Protein AF-A0A7Y1VWK6-F1 (afdb_monomer)

Mean predicted aligned error: 6.08 Å

Nearest PDB structures (foldseek):
  8p6a-assembly1_A  TM=1.803E-01  e=2.849E-01  Homo sapiens
  4oaa-assembly1_B  TM=1.886E-01  e=9.460E-01  Escherichia coli str. K-12 substr. DH10B
  7lo8-assembly1_Z  TM=1.414E-01  e=9.077E-01  Staphylococcus aureus
  7s1m-assembly1_R  TM=1.547E-01  e=6.617E+00  Homo sapiens

Sequence (352 aa):
SYGMVIGYCRGDHFPNVLYGYVMLAVIGGLYGCIGGGFLGLGLETTESKQPKWAQLLTEMVAGGMLAWGLLIYQLEWFMTPPRSELWAACLGAAIAMIWYMVRNKFDRALRVAIYSMLGAGFGFSFGNFIQGLGQASGLSYNWWNVMEFILGLSGGIAMAYAVATTKWEKTMQPSRTVQNLSIIFIFLILPLVNYFSGFTEEKIRDLAENLSVSDIDSFVLFQHIEAWLSITLFAAIGIAAWWQRASDRLQKWFSFVMLSSLSLCYTLLALIHKGFFHIELSIKNSITLYLPILFLAVWLGTSITQPWLNSSNSAGNKKIWQLVAGMTICIILIALISIYINNPTDRTPQRF

Foldseek 3Di:
DLVLLLLQCQALDLVSNLSSLQVLLLLQLLVLLVVLLVVLQQQQAAPVAHDPVVVLVVQLQVQLCVQCCCCCVPVVPDDDPPDDPSSSSSVRSSVSSLVSCVVSVSVLSNQLSLLLSLQLSLLLSVLSLQLLLCVLVVDLAPSVVSSVVSSVVSSVVSNCVSVLLDDTDDHDDDDPVVVVVVLCCLLPVVLVVCCVVQLDLVLQLVLCVVLVPPDSPVSSVVLNVQLVVLSVVLSVVSVVLVVPDDDPVVVLVSVLCNVLSSLVSVLSNVCSSNVVVSDPDDPRYPSNCSVVVSVVVSCCSVVCPDDPPPDNPPPPPVVSVVSVVVSSVVSSVSSVVSSVRRDNDPPRDDDD

pLDDT: mean 89.36, std 10.51, range [47.19, 98.75]

Solvent-accessible surface area (backbone atoms only — not comparable to full-atom values): 18313 Å² total; per-residue (Å²): 95,62,64,48,31,57,31,15,38,30,23,70,50,62,74,36,12,38,48,15,38,53,49,34,21,50,54,26,16,42,54,17,24,47,56,22,29,56,52,21,45,63,57,62,22,30,88,92,42,66,80,59,58,70,61,52,53,52,40,19,50,51,28,10,52,51,34,28,47,45,40,46,74,70,63,61,61,77,77,25,70,97,40,76,62,54,64,37,24,43,46,19,19,40,51,34,47,51,52,49,26,62,78,71,63,35,60,69,12,47,47,15,9,52,36,3,13,53,22,7,7,48,14,30,29,52,14,48,50,52,26,50,53,40,56,63,68,67,56,78,51,55,33,66,59,52,17,54,50,35,16,52,50,32,16,48,51,29,28,50,49,37,54,63,48,46,90,71,70,82,54,54,78,73,54,71,65,58,52,53,51,50,48,48,40,63,40,43,50,49,52,48,54,49,41,68,72,62,67,38,68,67,59,45,46,55,47,29,58,77,67,67,49,90,56,48,69,62,50,43,51,49,52,52,49,55,45,51,50,44,48,51,52,44,29,48,49,50,51,51,55,59,73,64,72,61,66,78,76,47,48,60,56,46,54,51,48,51,52,50,48,51,52,47,44,54,50,48,47,51,37,54,77,66,44,51,94,80,50,82,94,43,91,50,44,58,70,72,49,53,60,57,52,49,50,50,52,53,49,51,64,71,67,59,85,65,79,92,59,80,61,81,62,73,79,52,74,70,54,56,56,52,49,51,52,51,49,51,52,50,48,52,51,50,28,61,52,31,36,79,56,36,78,59,53,100,82,44,54,77,87,118

Secondary structure (DSSP, 8-state):
-THHHHHHTT-SSHHHHHHHHHHHHHHHHHHHHHHHHHHHHHHT--SS----HHHHHHHHHHHHHHHHIIIIIIS---SSTTS--HHHHHHHHHHHHHHHHHHTT-HHHHHHHHHHHHHHHHHHHHHHHHHHHHHHTT--S-HHHHHHHHHHHHHHHHHHHHHHTS----PPPPPHHHHHHHHHIIIIIHHHHHHHHH--HHHHHHHHHHTT-S-HHHHHHHHHHHHHHHHHHHHHHHHHHHHT--SHHHHHHHHHHHHHHHHHHHHHHHHHHTTGGGS---TTSGGGGHHHHHHHHHHHHHH--S-S--------HHHHHHHHHHHHHHHHHHHHHHHHH----TT-----

Radius of gyration: 22.17 Å; Cα contacts (8 Å, |Δi|>4): 436; chains: 1; bounding box: 62×53×57 Å

Structure (mmCIF, N/CA/C/O backbone):
data_AF-A0A7Y1VWK6-F1
#
_entry.id   AF-A0A7Y1VWK6-F1
#
loop_
_atom_site.group_PDB
_atom_site.id
_atom_site.type_symbol
_atom_site.label_atom_id
_atom_site.label_alt_id
_atom_site.label_comp_id
_atom_site.label_asym_id
_atom_site.label_entity_id
_atom_site.label_seq_id
_atom_site.pdbx_PDB_ins_code
_atom_site.Cartn_x
_atom_site.Cartn_y
_atom_site.Cartn_z
_atom_site.occupancy
_atom_site.B_iso_or_equiv
_atom_site.auth_seq_id
_atom_site.auth_comp_id
_atom_site.auth_asym_id
_atom_site.auth_atom_id
_atom_site.pdbx_PDB_model_num
ATOM 1 N N . SER A 1 1 ? 5.790 -9.980 -8.094 1.00 53.97 1 SER A N 1
ATOM 2 C CA . SER A 1 1 ? 5.743 -8.816 -9.001 1.00 53.97 1 SER A CA 1
ATOM 3 C C . SER A 1 1 ? 4.601 -9.052 -9.951 1.00 53.97 1 SER A C 1
ATOM 5 O O . SER A 1 1 ? 4.543 -10.110 -10.559 1.00 53.97 1 SER A O 1
ATOM 7 N N . TYR A 1 2 ? 3.701 -8.084 -10.042 1.00 80.19 2 TYR A N 1
ATOM 8 C CA . TYR A 1 2 ? 2.516 -8.085 -10.902 1.00 80.19 2 TYR A CA 1
ATOM 9 C C . TYR A 1 2 ? 2.842 -7.699 -12.357 1.00 80.19 2 TYR A C 1
ATOM 11 O O . TYR A 1 2 ? 1.936 -7.513 -13.160 1.00 80.19 2 TYR A O 1
ATOM 19 N N . GLY A 1 3 ? 4.130 -7.624 -12.727 1.00 84.75 3 GLY A N 1
ATOM 20 C CA . GLY A 1 3 ? 4.571 -7.307 -14.088 1.00 84.75 3 GLY A CA 1
ATOM 21 C C . GLY A 1 3 ? 3.993 -8.234 -15.165 1.00 84.75 3 GLY A C 1
ATOM 22 O O . GLY A 1 3 ? 3.658 -7.754 -16.241 1.00 84.75 3 GLY A O 1
ATOM 23 N N . MET A 1 4 ? 3.790 -9.525 -14.868 1.00 87.19 4 MET A N 1
ATOM 24 C CA . MET A 1 4 ? 3.107 -10.436 -15.798 1.00 87.19 4 MET A CA 1
ATOM 25 C C . MET A 1 4 ? 1.634 -10.057 -15.995 1.00 87.19 4 MET A C 1
ATOM 27 O O . MET A 1 4 ? 1.157 -10.025 -17.124 1.00 87.19 4 MET A O 1
ATOM 31 N N . VAL A 1 5 ? 0.931 -9.711 -14.913 1.00 91.44 5 VAL A N 1
ATOM 32 C CA . VAL A 1 5 ? -0.484 -9.310 -14.965 1.00 91.44 5 VAL A CA 1
ATOM 33 C C . VAL A 1 5 ? -0.661 -8.009 -15.745 1.00 91.44 5 VAL A C 1
ATOM 35 O O . VAL A 1 5 ? -1.557 -7.884 -16.578 1.00 91.44 5 VAL A O 1
ATOM 38 N N . ILE A 1 6 ? 0.251 -7.061 -15.534 1.00 91.31 6 ILE A N 1
ATOM 39 C CA . ILE A 1 6 ? 0.358 -5.840 -16.341 1.00 91.31 6 ILE A CA 1
ATOM 40 C C . ILE A 1 6 ? 0.641 -6.185 -17.806 1.00 91.31 6 ILE A C 1
ATOM 42 O O . ILE A 1 6 ? 0.073 -5.562 -18.698 1.00 91.31 6 ILE A O 1
ATOM 46 N N . GLY A 1 7 ? 1.476 -7.194 -18.058 1.00 90.00 7 GLY A N 1
ATOM 47 C CA . GLY A 1 7 ? 1.745 -7.723 -19.392 1.00 90.00 7 GLY A CA 1
ATOM 48 C C . GLY A 1 7 ? 0.478 -8.180 -20.116 1.00 90.00 7 GLY A C 1
ATOM 49 O O . GLY A 1 7 ? 0.278 -7.773 -21.256 1.00 90.00 7 GLY A O 1
ATOM 50 N N . TYR A 1 8 ? -0.415 -8.924 -19.450 1.00 91.88 8 TYR A N 1
ATOM 51 C CA . TYR A 1 8 ? -1.702 -9.333 -20.038 1.00 91.88 8 TYR A CA 1
ATOM 52 C C . TYR A 1 8 ? -2.551 -8.135 -20.490 1.00 91.88 8 TYR A C 1
ATOM 54 O O . TYR A 1 8 ? -3.229 -8.204 -21.510 1.00 91.88 8 TYR A O 1
ATOM 62 N N . CYS A 1 9 ? -2.465 -7.000 -19.790 1.00 92.62 9 CYS A N 1
ATOM 63 C CA . CYS A 1 9 ? -3.210 -5.786 -20.139 1.00 92.62 9 CYS A CA 1
ATOM 64 C C . CYS A 1 9 ? -2.740 -5.123 -21.449 1.00 92.62 9 CYS A C 1
ATOM 66 O O . CYS A 1 9 ? -3.411 -4.215 -21.940 1.00 92.62 9 CYS A O 1
ATOM 68 N N . ARG A 1 10 ? -1.586 -5.533 -21.995 1.00 89.62 10 ARG A N 1
ATOM 69 C CA . ARG A 1 10 ? -1.002 -5.002 -23.238 1.00 89.62 10 ARG A CA 1
ATOM 70 C C . ARG A 1 10 ? -1.277 -5.869 -24.472 1.00 89.62 10 ARG A C 1
ATOM 72 O O . ARG A 1 10 ? -0.707 -5.601 -25.524 1.00 89.62 10 ARG A O 1
ATOM 79 N N . GLY A 1 11 ? -2.082 -6.920 -24.332 1.00 87.00 11 GLY A N 1
ATOM 80 C CA . GLY A 1 11 ? -2.478 -7.770 -25.453 1.00 87.00 11 GLY A CA 1
ATOM 81 C C . GLY A 1 11 ? -3.475 -7.104 -26.401 1.00 87.00 11 GLY A C 1
ATOM 82 O O . GLY A 1 11 ? -4.056 -6.065 -26.101 1.00 87.00 11 GLY A O 1
ATOM 83 N N . ASP A 1 12 ? -3.701 -7.769 -27.525 1.00 88.81 12 ASP A N 1
ATOM 84 C CA . ASP A 1 12 ? -4.743 -7.498 -28.523 1.00 88.81 12 ASP A CA 1
ATOM 85 C C . ASP A 1 12 ? -5.986 -8.392 -28.349 1.00 88.81 12 ASP A C 1
ATOM 87 O O . ASP A 1 12 ? -7.049 -8.125 -28.907 1.00 88.81 12 ASP A O 1
ATOM 91 N N . HIS A 1 13 ? -5.881 -9.451 -27.544 1.00 92.00 13 HIS A N 1
ATOM 92 C CA . HIS A 1 13 ? -6.969 -10.387 -27.288 1.00 92.00 13 HIS A CA 1
ATOM 93 C C . HIS A 1 13 ? -7.793 -9.985 -26.051 1.00 92.00 13 HIS A C 1
ATOM 95 O O . HIS A 1 13 ? -7.296 -9.994 -24.920 1.00 92.00 13 HIS A O 1
ATOM 101 N N . PHE A 1 14 ? -9.082 -9.672 -26.248 1.00 94.25 14 PHE A N 1
ATOM 102 C CA . PHE A 1 14 ? -9.957 -9.146 -25.189 1.00 94.25 14 PHE A CA 1
ATOM 103 C C . PHE A 1 14 ? -10.020 -9.994 -23.912 1.00 94.25 14 PHE A C 1
ATOM 105 O O . PHE A 1 14 ? -9.835 -9.422 -22.836 1.00 94.25 14 PHE A O 1
ATOM 112 N N . PRO A 1 15 ? -10.216 -11.326 -23.966 1.00 95.00 15 PRO A N 1
ATOM 113 C CA . PRO A 1 15 ? -10.210 -12.160 -22.764 1.00 95.00 15 PRO A CA 1
ATOM 114 C C . PRO A 1 15 ? -8.925 -12.041 -21.937 1.00 95.00 15 PRO A C 1
ATOM 116 O O . PRO A 1 15 ? -8.982 -12.015 -20.709 1.00 95.00 15 PRO A O 1
ATOM 119 N N . ASN A 1 16 ? -7.772 -11.919 -22.598 1.00 93.00 16 ASN A N 1
ATOM 120 C CA . ASN A 1 16 ? -6.476 -11.808 -21.936 1.00 93.00 16 ASN A CA 1
ATOM 121 C C . ASN A 1 16 ? -6.297 -10.426 -21.281 1.00 93.00 16 ASN A C 1
ATOM 123 O O . ASN A 1 16 ? -5.933 -10.328 -20.107 1.00 93.00 16 ASN A O 1
ATOM 127 N N . VAL A 1 17 ? -6.653 -9.355 -21.997 1.00 95.44 17 VAL A N 1
ATOM 128 C CA . VAL A 1 17 ? -6.607 -7.979 -21.474 1.00 95.44 17 VAL A CA 1
ATOM 129 C C . VAL A 1 17 ? -7.572 -7.798 -20.304 1.00 95.44 17 VAL A C 1
ATOM 131 O O . VAL A 1 17 ? -7.192 -7.262 -19.259 1.00 95.44 17 VAL A O 1
ATOM 134 N N . LEU A 1 18 ? -8.804 -8.293 -20.443 1.00 97.06 18 LEU A N 1
ATOM 135 C CA . LEU A 1 18 ? -9.803 -8.272 -19.379 1.00 97.06 18 LEU A CA 1
ATOM 136 C C . LEU A 1 18 ? -9.309 -9.045 -18.154 1.00 97.06 18 LEU A C 1
ATOM 138 O O . LEU A 1 18 ? -9.420 -8.540 -17.039 1.00 97.06 18 LEU A O 1
ATOM 142 N N . TYR A 1 19 ? -8.723 -10.229 -18.352 1.00 95.69 19 TYR A N 1
ATOM 143 C CA . TYR A 1 19 ? -8.117 -11.000 -17.269 1.00 95.69 19 TYR A CA 1
ATOM 144 C C . TYR A 1 19 ? -7.056 -10.182 -16.527 1.00 95.69 19 TYR A C 1
ATOM 146 O O . TYR A 1 19 ? -7.123 -10.078 -15.303 1.00 95.69 19 TYR A O 1
ATOM 154 N N . GLY A 1 20 ? -6.136 -9.537 -17.250 1.00 95.38 20 GLY A N 1
ATOM 155 C CA . GLY A 1 20 ? -5.123 -8.660 -16.663 1.00 95.38 20 GLY A CA 1
ATOM 156 C C . GLY A 1 20 ? -5.726 -7.584 -15.754 1.00 95.38 20 GLY A C 1
ATOM 157 O O . GLY A 1 20 ? -5.373 -7.502 -14.576 1.00 95.38 20 GLY A O 1
ATOM 158 N N . TYR A 1 21 ? -6.692 -6.808 -16.252 1.00 97.44 21 TYR A N 1
ATOM 159 C CA . TYR A 1 21 ? -7.330 -5.758 -15.449 1.00 97.44 21 TYR A CA 1
ATOM 160 C C . TYR A 1 21 ? -8.124 -6.311 -14.264 1.00 97.44 21 TYR A C 1
ATOM 162 O O . TYR A 1 21 ? -8.019 -5.779 -13.162 1.00 97.44 21 TYR A O 1
ATOM 170 N N . VAL A 1 22 ? -8.878 -7.398 -14.438 1.00 97.44 22 VAL A N 1
ATOM 171 C CA . VAL A 1 22 ? -9.629 -8.008 -13.329 1.00 97.44 22 VAL A CA 1
ATOM 172 C C . VAL A 1 22 ? -8.675 -8.519 -12.247 1.00 97.44 22 VAL A C 1
ATOM 174 O O . VAL A 1 22 ? -8.931 -8.312 -11.063 1.00 97.44 22 VAL A O 1
ATOM 177 N N . MET A 1 23 ? -7.550 -9.134 -12.613 1.00 96.19 23 MET A N 1
ATOM 178 C CA . MET A 1 23 ? -6.566 -9.603 -11.634 1.00 96.19 23 MET A CA 1
ATOM 179 C C . MET A 1 23 ? -5.860 -8.448 -10.918 1.00 96.19 23 MET A C 1
ATOM 181 O O . MET A 1 23 ? -5.631 -8.538 -9.712 1.00 96.19 23 MET A O 1
ATOM 185 N N . LEU A 1 24 ? -5.578 -7.331 -11.598 1.00 96.62 24 LEU A N 1
ATOM 186 C CA . LEU A 1 24 ? -5.098 -6.117 -10.925 1.00 96.62 24 LEU A CA 1
ATOM 187 C C . LEU A 1 24 ? -6.138 -5.579 -9.937 1.00 96.62 24 LEU A C 1
ATOM 189 O O . LEU A 1 24 ? -5.775 -5.231 -8.811 1.00 96.62 24 LEU A O 1
ATOM 193 N N . ALA A 1 25 ? -7.427 -5.586 -10.297 1.00 97.69 25 ALA A N 1
ATOM 194 C CA . ALA A 1 25 ? -8.495 -5.223 -9.367 1.00 97.69 25 ALA A CA 1
ATOM 195 C C . ALA A 1 25 ? -8.528 -6.132 -8.141 1.00 97.69 25 ALA A C 1
ATOM 197 O O . ALA A 1 25 ? -8.668 -5.643 -7.020 1.00 97.69 25 ALA A O 1
ATOM 198 N N . VAL A 1 26 ? -8.363 -7.441 -8.334 1.00 96.94 26 VAL A N 1
ATOM 199 C CA . VAL A 1 26 ? -8.295 -8.404 -7.233 1.00 96.94 26 VAL A CA 1
ATOM 200 C C . VAL A 1 26 ? -7.100 -8.098 -6.335 1.00 96.94 26 VAL A C 1
ATOM 202 O O . VAL A 1 26 ? -7.289 -7.905 -5.138 1.00 96.94 26 VAL A O 1
ATOM 205 N N . ILE A 1 27 ? -5.888 -7.982 -6.883 1.00 95.75 27 ILE A N 1
ATOM 206 C CA . ILE A 1 27 ? -4.673 -7.735 -6.089 1.00 95.75 27 ILE A CA 1
ATOM 207 C C . ILE A 1 27 ? -4.789 -6.420 -5.308 1.00 95.75 27 ILE A C 1
ATOM 209 O O . ILE A 1 27 ? -4.550 -6.392 -4.099 1.00 95.75 27 ILE A O 1
ATOM 213 N N . GLY A 1 28 ? -5.205 -5.341 -5.975 1.00 96.88 28 GLY A N 1
ATOM 214 C CA . GLY A 1 28 ? -5.386 -4.034 -5.342 1.00 96.88 28 GLY A CA 1
ATOM 215 C C . GLY A 1 28 ? -6.454 -4.099 -4.258 1.00 96.88 28 GLY A C 1
ATOM 216 O O . GLY A 1 28 ? -6.262 -3.586 -3.155 1.00 96.88 28 GLY A O 1
ATOM 217 N N . GLY A 1 29 ? -7.545 -4.813 -4.534 1.00 97.94 29 GLY A N 1
ATOM 218 C CA . GLY A 1 29 ? -8.617 -5.037 -3.580 1.00 97.94 29 GLY A CA 1
ATOM 219 C C . GLY A 1 29 ? -8.173 -5.812 -2.347 1.00 97.94 29 GLY A C 1
ATOM 220 O O . GLY A 1 29 ? -8.551 -5.433 -1.242 1.00 97.94 29 GLY A O 1
ATOM 221 N N . LEU A 1 30 ? -7.323 -6.828 -2.486 1.00 97.94 30 LEU A N 1
ATOM 222 C CA . LEU A 1 30 ? -6.780 -7.570 -1.345 1.00 97.94 30 LEU A CA 1
ATOM 223 C C . LEU A 1 30 ? -5.947 -6.668 -0.426 1.00 97.94 30 LEU A C 1
ATOM 225 O O . LEU A 1 30 ? -6.135 -6.696 0.793 1.00 97.94 30 LEU A O 1
ATOM 229 N N . TYR A 1 31 ? -5.087 -5.820 -0.997 1.00 95.81 31 TYR A N 1
ATOM 230 C CA . TYR A 1 31 ? -4.307 -4.847 -0.223 1.00 95.81 31 TYR A CA 1
ATOM 231 C C . TYR A 1 31 ? -5.207 -3.824 0.474 1.00 95.81 31 TYR A C 1
ATOM 233 O O . TYR A 1 31 ? -5.051 -3.575 1.672 1.00 95.81 31 TYR A O 1
ATOM 241 N N . GLY A 1 32 ? -6.195 -3.288 -0.247 1.00 97.88 32 GLY A N 1
ATOM 242 C CA . GLY A 1 32 ? -7.185 -2.371 0.311 1.00 97.88 32 GLY A CA 1
ATOM 243 C C . GLY A 1 32 ? -8.022 -3.005 1.422 1.00 97.88 32 GLY A C 1
ATOM 244 O O . GLY A 1 32 ? -8.243 -2.370 2.451 1.00 97.88 32 GLY A O 1
ATOM 245 N N . CYS A 1 33 ? -8.442 -4.260 1.253 1.00 98.44 33 CYS A N 1
ATOM 246 C CA . CYS A 1 33 ? -9.232 -5.000 2.231 1.00 98.44 33 CYS A CA 1
ATOM 247 C C . CYS A 1 33 ? -8.466 -5.148 3.544 1.00 98.44 33 CYS A C 1
ATOM 249 O O . CYS A 1 33 ? -8.965 -4.726 4.583 1.00 98.44 33 CYS A O 1
ATOM 251 N N . ILE A 1 34 ? -7.246 -5.694 3.492 1.00 98.25 34 ILE A N 1
ATOM 252 C CA . ILE A 1 34 ? -6.417 -5.944 4.680 1.00 98.25 34 ILE A CA 1
ATOM 253 C C . ILE A 1 34 ? -6.056 -4.628 5.376 1.00 98.25 34 ILE A C 1
ATOM 255 O O . ILE A 1 34 ? -6.271 -4.495 6.582 1.00 98.25 34 ILE A O 1
ATOM 259 N N . GLY A 1 35 ? -5.573 -3.631 4.627 1.00 97.12 35 GLY A N 1
ATOM 260 C CA . GLY A 1 35 ? -5.219 -2.325 5.190 1.00 97.12 35 GLY A CA 1
ATOM 261 C C . GLY A 1 35 ? -6.419 -1.601 5.811 1.00 97.12 35 GLY A C 1
ATOM 262 O O . GLY A 1 35 ? -6.351 -1.141 6.951 1.00 97.12 35 GLY A O 1
ATOM 263 N N . GLY A 1 36 ? -7.546 -1.553 5.093 1.00 97.94 36 GLY A N 1
ATOM 264 C CA . GLY A 1 36 ? -8.790 -0.957 5.585 1.00 97.94 36 GLY A CA 1
ATOM 265 C C . GLY A 1 36 ? -9.406 -1.727 6.754 1.00 97.94 36 GLY A C 1
ATOM 266 O O . GLY A 1 36 ? -9.949 -1.110 7.666 1.00 97.94 36 GLY A O 1
ATOM 267 N N . GLY A 1 37 ? -9.278 -3.054 6.771 1.00 98.00 37 GLY A N 1
ATOM 268 C CA . GLY A 1 37 ? -9.748 -3.918 7.851 1.00 98.00 37 GLY A CA 1
ATOM 269 C C . GLY A 1 37 ? -8.999 -3.681 9.155 1.00 98.00 37 GLY A C 1
ATOM 270 O O . GLY A 1 37 ? -9.638 -3.460 10.181 1.00 98.00 37 GLY A O 1
ATOM 271 N N . PHE A 1 38 ? -7.663 -3.627 9.126 1.00 97.62 38 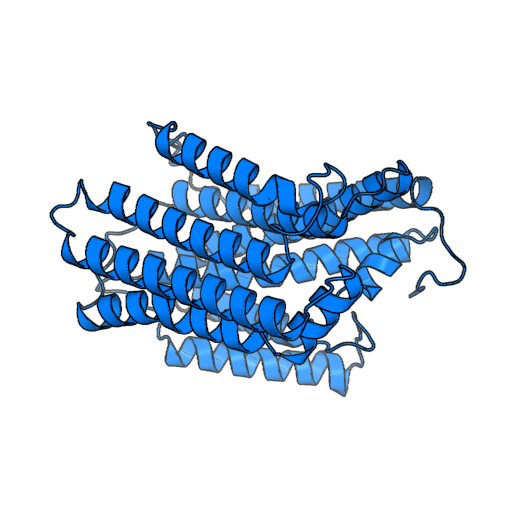PHE A N 1
ATOM 272 C CA . PHE A 1 38 ? -6.875 -3.298 10.320 1.00 97.62 38 PHE A CA 1
ATOM 273 C C . PHE A 1 38 ? -7.175 -1.897 10.854 1.00 97.62 38 PHE A C 1
ATOM 275 O O . PHE A 1 38 ? -7.390 -1.739 12.059 1.00 97.62 38 PHE A O 1
ATOM 282 N N . LEU A 1 39 ? -7.250 -0.891 9.974 1.00 95.88 39 LEU A N 1
ATOM 283 C CA . LEU A 1 39 ? -7.627 0.464 10.380 1.00 95.88 39 LEU A CA 1
ATOM 284 C C . LEU A 1 39 ? -9.030 0.482 11.000 1.00 95.88 39 LEU A C 1
ATOM 286 O O . LEU A 1 39 ? -9.227 1.030 12.083 1.00 95.88 39 LEU A O 1
ATOM 290 N N . GL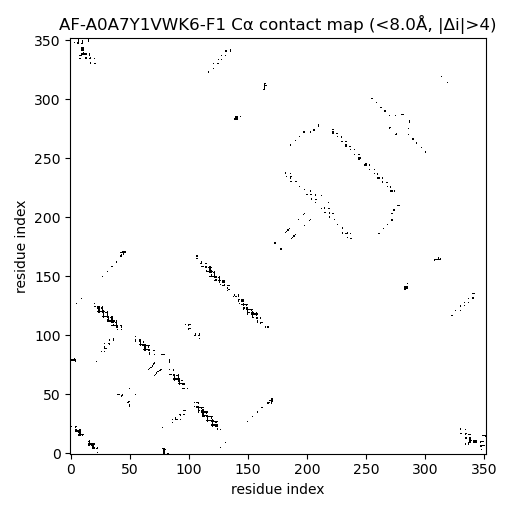Y A 1 40 ? -9.997 -0.140 10.328 1.00 96.00 40 GLY A N 1
ATOM 291 C CA . GLY A 1 40 ? -11.381 -0.214 10.774 1.00 96.00 40 GLY A CA 1
ATOM 292 C C . GLY A 1 40 ? -11.532 -0.909 12.127 1.00 96.00 40 GLY A C 1
ATOM 293 O O . GLY A 1 40 ? -12.252 -0.408 12.986 1.00 96.00 40 GLY A O 1
ATOM 294 N N . LEU A 1 41 ? -10.821 -2.017 12.349 1.00 96.12 41 LEU A N 1
ATOM 295 C CA . LEU A 1 41 ? -10.800 -2.737 13.627 1.00 96.12 41 LEU A CA 1
ATOM 296 C C . LEU A 1 41 ? -10.206 -1.878 14.747 1.00 96.12 41 LEU A C 1
ATOM 298 O O . LEU A 1 41 ? -10.752 -1.845 15.850 1.00 96.12 41 LEU A O 1
ATOM 302 N N . GLY A 1 42 ? -9.127 -1.144 14.460 1.00 93.00 42 GLY A N 1
ATOM 303 C CA . GLY A 1 42 ? -8.549 -0.186 15.402 1.00 93.00 42 GLY A CA 1
ATOM 304 C C . GLY A 1 42 ? -9.539 0.916 15.790 1.00 93.00 42 GLY A C 1
ATOM 305 O O . GLY A 1 42 ? -9.695 1.215 16.971 1.00 93.00 42 GLY A O 1
ATOM 306 N N . LEU A 1 43 ? -10.264 1.470 14.813 1.00 92.25 43 LEU A N 1
ATOM 307 C CA . LEU A 1 43 ? -11.269 2.516 15.035 1.00 92.25 43 LEU A CA 1
ATOM 308 C C . LEU A 1 43 ? -12.558 2.008 15.698 1.00 92.25 43 LEU A C 1
ATOM 310 O O . LEU A 1 43 ? -13.228 2.772 16.384 1.00 92.25 43 LEU A O 1
ATOM 314 N N . GLU A 1 44 ? -12.937 0.741 15.513 1.00 93.44 44 GLU A N 1
ATOM 315 C CA . GLU A 1 44 ? -14.128 0.160 16.153 1.00 93.44 44 GLU A CA 1
ATOM 316 C C . GLU A 1 44 ? -13.849 -0.359 17.576 1.00 93.44 44 GLU A C 1
ATOM 318 O O . GLU A 1 44 ? -14.753 -0.843 18.252 1.00 93.44 44 GLU A O 1
ATOM 323 N N . THR A 1 45 ? -12.608 -0.258 18.056 1.00 91.69 45 THR A N 1
ATOM 324 C CA . THR A 1 45 ? -12.227 -0.743 19.385 1.00 91.69 45 THR A CA 1
ATOM 325 C C . THR A 1 45 ? -12.795 0.157 20.491 1.00 91.69 45 THR A C 1
ATOM 327 O O . THR A 1 45 ? -12.483 1.348 20.587 1.00 91.69 45 THR A O 1
ATOM 330 N N . THR A 1 46 ? -13.596 -0.431 21.379 1.00 90.69 46 THR A N 1
ATOM 331 C CA . THR A 1 46 ? -14.189 0.220 22.558 1.00 90.69 46 THR A CA 1
ATOM 332 C C . THR A 1 46 ? -13.822 -0.524 23.847 1.00 90.69 46 THR A C 1
ATOM 334 O O . THR A 1 46 ? -13.136 -1.547 23.824 1.00 90.69 46 THR A O 1
ATOM 337 N N . GLU A 1 47 ? -14.260 -0.017 25.002 1.00 85.06 47 GLU A N 1
ATOM 338 C CA . GLU A 1 47 ? -14.107 -0.720 26.287 1.00 85.06 47 GLU A CA 1
ATOM 339 C C . GLU A 1 47 ? -14.820 -2.068 26.321 1.00 85.06 47 GLU A C 1
ATOM 341 O O . GLU A 1 47 ? -14.278 -3.037 26.846 1.00 85.06 47 GLU A O 1
ATOM 346 N N . SER A 1 48 ? -16.000 -2.155 25.715 1.00 87.06 48 SER A N 1
ATOM 347 C CA . SER A 1 48 ? -16.813 -3.370 25.708 1.00 87.06 48 SER A CA 1
ATOM 348 C C . SER A 1 48 ? -16.524 -4.298 24.527 1.00 87.06 48 SER A C 1
ATOM 350 O O . SER A 1 48 ? -16.942 -5.457 24.550 1.00 87.06 48 SER A O 1
ATOM 352 N N . LYS A 1 49 ? -15.833 -3.819 23.485 1.00 90.44 49 LYS A N 1
ATOM 353 C CA . LYS A 1 49 ? -15.649 -4.557 22.233 1.00 90.44 49 LYS A CA 1
ATOM 354 C C . LYS A 1 49 ? -14.260 -4.333 21.648 1.00 90.44 49 LYS A C 1
ATOM 356 O O . LYS A 1 49 ? -13.958 -3.270 21.114 1.00 90.44 49 LYS A O 1
ATOM 361 N N . GLN A 1 50 ? -13.429 -5.372 21.707 1.00 92.50 50 GLN A N 1
ATOM 362 C CA . GLN A 1 50 ? -12.045 -5.325 21.238 1.00 92.50 50 GLN A CA 1
ATOM 363 C C . GLN A 1 50 ? -11.732 -6.489 20.299 1.00 92.50 50 GLN A C 1
ATOM 365 O O . GLN A 1 50 ? -12.174 -7.615 20.559 1.00 92.50 50 GLN A O 1
ATOM 370 N N . PRO A 1 51 ? -10.950 -6.260 19.230 1.00 93.88 51 PRO A N 1
ATOM 371 C CA . PRO A 1 51 ? -10.428 -7.344 18.420 1.00 93.88 51 PRO A CA 1
ATOM 372 C C . PRO A 1 51 ? -9.511 -8.232 19.265 1.00 93.88 51 PRO A C 1
ATOM 374 O O . PRO A 1 51 ? -8.554 -7.779 19.892 1.00 93.88 51 PRO A O 1
ATOM 377 N N . LYS A 1 52 ? -9.777 -9.534 19.248 1.00 96.19 52 LYS A N 1
ATOM 378 C CA . LYS A 1 52 ? -8.877 -10.562 19.775 1.00 96.19 52 LYS A CA 1
ATOM 379 C C . LYS A 1 52 ? -7.708 -10.724 18.805 1.00 96.19 52 LYS A C 1
ATOM 381 O O . LYS A 1 52 ? -7.708 -11.644 17.993 1.00 96.19 52 LYS A O 1
ATOM 386 N N . TRP A 1 53 ? -6.737 -9.813 18.873 1.00 95.31 53 TRP A N 1
ATOM 387 C CA . TRP A 1 53 ? -5.646 -9.694 17.897 1.00 95.31 53 TRP A CA 1
ATOM 388 C C . TRP A 1 53 ? -4.908 -11.004 17.626 1.00 95.31 53 TRP A C 1
ATOM 390 O O . TRP A 1 53 ? -4.738 -11.360 16.467 1.00 95.31 53 TRP A O 1
ATOM 400 N N . ALA A 1 54 ? -4.538 -11.753 18.669 1.00 97.12 54 ALA A N 1
ATOM 401 C CA . ALA A 1 54 ? -3.870 -13.043 18.499 1.00 97.12 54 ALA A CA 1
ATOM 402 C C . ALA A 1 54 ? -4.736 -14.026 17.694 1.00 97.12 54 ALA A C 1
ATOM 404 O O . ALA A 1 54 ? -4.270 -14.594 16.715 1.00 97.12 54 ALA A O 1
ATOM 405 N N . GLN A 1 55 ? -6.019 -14.152 18.047 1.00 98.19 55 GLN A N 1
ATOM 406 C CA . GLN A 1 55 ? -6.959 -15.009 17.326 1.00 98.19 55 GLN A CA 1
ATOM 407 C C . GLN A 1 55 ? -7.134 -14.566 15.868 1.00 98.19 55 GLN A C 1
ATOM 409 O O . GLN A 1 55 ? -7.070 -15.401 14.971 1.00 98.19 55 GLN A O 1
ATOM 414 N N . LEU A 1 56 ? -7.340 -13.269 15.626 1.00 98.38 56 LEU A N 1
ATOM 415 C CA . LEU A 1 56 ? -7.480 -12.726 14.276 1.00 98.38 56 LEU A CA 1
ATOM 416 C C . LEU A 1 56 ? -6.239 -13.032 13.428 1.00 98.38 56 LEU A C 1
ATOM 418 O O . LEU A 1 56 ? -6.371 -13.552 12.325 1.00 98.38 56 LEU A O 1
ATOM 422 N N . LEU A 1 57 ? -5.042 -12.745 13.942 1.00 98.38 57 LEU A N 1
ATOM 423 C CA . LEU A 1 57 ? -3.794 -12.974 13.214 1.00 98.38 57 LEU A CA 1
ATOM 424 C C . LEU A 1 57 ? -3.564 -14.465 12.944 1.00 98.38 57 LEU A C 1
ATOM 426 O O . LEU A 1 57 ? -3.190 -14.822 11.830 1.00 98.38 57 LEU A O 1
ATOM 430 N N . THR A 1 58 ? -3.846 -15.343 13.911 1.00 98.56 58 THR A N 1
ATOM 431 C CA . THR A 1 58 ? -3.774 -16.797 13.707 1.00 98.56 58 THR A CA 1
ATOM 432 C C . THR A 1 58 ? -4.746 -17.261 12.624 1.00 98.56 58 THR A C 1
ATOM 434 O O . THR A 1 58 ? -4.358 -18.036 11.754 1.00 98.56 58 THR A O 1
ATOM 437 N N . GLU A 1 59 ? -5.984 -16.766 12.624 1.00 98.56 59 GLU A N 1
ATOM 438 C CA . GLU A 1 59 ? -6.973 -17.097 11.592 1.00 98.56 59 GLU A CA 1
ATOM 439 C C . GLU A 1 59 ? -6.569 -16.570 10.213 1.00 98.56 59 GLU A C 1
ATOM 441 O O . GLU A 1 59 ? -6.738 -17.278 9.224 1.00 98.56 59 GLU A O 1
ATOM 446 N N . MET A 1 60 ? -5.987 -15.371 10.133 1.00 98.62 60 MET A N 1
ATOM 447 C CA . MET A 1 60 ? -5.462 -14.813 8.883 1.00 98.62 60 MET A CA 1
ATOM 448 C C . MET A 1 60 ? -4.296 -15.634 8.330 1.00 98.62 60 MET A C 1
ATOM 450 O O . MET A 1 60 ? -4.273 -15.918 7.133 1.00 98.62 60 MET A O 1
ATOM 454 N N . VAL A 1 61 ? -3.352 -16.046 9.182 1.00 98.56 61 VAL A N 1
ATOM 455 C CA . VAL A 1 61 ? -2.229 -16.909 8.782 1.00 98.56 61 VAL A CA 1
ATOM 456 C C . VAL A 1 61 ? -2.745 -18.271 8.325 1.00 98.56 61 VAL A C 1
ATOM 458 O O . VAL A 1 61 ? -2.386 -18.715 7.238 1.00 98.56 61 VAL A O 1
ATOM 461 N N . ALA A 1 62 ? -3.631 -18.905 9.098 1.00 98.56 62 ALA A N 1
ATOM 462 C CA . ALA A 1 62 ? -4.219 -20.192 8.738 1.00 98.56 62 ALA A CA 1
ATOM 463 C C . ALA A 1 62 ? -5.009 -20.108 7.423 1.00 98.56 62 ALA A C 1
ATOM 465 O O . ALA A 1 62 ? -4.802 -20.924 6.528 1.00 98.56 62 ALA A O 1
ATOM 466 N N . GLY A 1 63 ? -5.859 -19.089 7.265 1.00 98.56 63 GLY A N 1
ATOM 467 C CA . GLY A 1 63 ? -6.600 -18.837 6.031 1.00 98.56 63 GLY A CA 1
ATOM 468 C C . GLY A 1 63 ? -5.672 -18.618 4.839 1.00 98.56 63 GLY A C 1
ATOM 469 O O . GLY A 1 63 ? -5.889 -19.205 3.780 1.00 98.56 63 GLY A O 1
ATOM 470 N N . GLY A 1 64 ? -4.605 -17.835 5.017 1.00 98.12 64 GLY A N 1
ATOM 471 C CA . GLY A 1 64 ? -3.594 -17.610 3.988 1.00 98.12 64 GLY A CA 1
ATOM 472 C C . GLY A 1 64 ? -2.859 -18.888 3.586 1.00 98.12 64 GLY A C 1
ATOM 473 O O . GLY A 1 64 ? -2.749 -19.171 2.396 1.00 98.12 64 GLY A O 1
ATOM 474 N N . MET A 1 65 ? -2.422 -19.700 4.550 1.00 98.25 65 MET A N 1
ATOM 475 C CA . MET A 1 65 ? -1.777 -20.989 4.277 1.00 98.25 65 MET A CA 1
ATOM 476 C C . MET A 1 65 ? -2.719 -21.964 3.563 1.00 98.25 65 MET A C 1
ATOM 478 O O . MET A 1 65 ? -2.299 -22.618 2.613 1.00 98.25 65 MET A O 1
ATOM 482 N N . LEU A 1 66 ? -3.989 -22.039 3.976 1.00 98.25 66 LEU A N 1
ATOM 483 C CA . LEU A 1 66 ? -4.987 -22.913 3.353 1.00 98.25 66 LEU A CA 1
ATOM 484 C C . LEU A 1 66 ? -5.290 -22.500 1.912 1.00 98.25 66 LEU A C 1
ATOM 486 O O . LEU A 1 66 ? -5.260 -23.343 1.018 1.00 98.25 66 LEU A O 1
ATOM 490 N N . ALA A 1 67 ? -5.554 -21.214 1.672 1.00 97.81 67 ALA A N 1
ATOM 491 C CA . ALA A 1 67 ? -5.829 -20.713 0.329 1.00 97.81 67 ALA A CA 1
ATOM 492 C C . ALA A 1 67 ? -4.605 -20.856 -0.580 1.00 97.81 67 ALA A C 1
ATOM 494 O O . ALA A 1 67 ? -4.737 -21.279 -1.724 1.00 97.81 67 ALA A O 1
ATOM 495 N N . TRP A 1 68 ? -3.407 -20.560 -0.074 1.00 96.50 68 TRP A N 1
ATOM 496 C CA . TRP A 1 68 ? -2.180 -20.724 -0.845 1.00 96.50 68 TRP A CA 1
ATOM 497 C C . TRP A 1 68 ? -1.901 -22.198 -1.167 1.00 96.50 68 TRP A C 1
ATOM 499 O O . TRP A 1 68 ? -1.672 -22.537 -2.325 1.00 96.50 68 TRP A O 1
ATOM 509 N N . GLY A 1 69 ? -2.019 -23.083 -0.172 1.00 96.69 69 GLY A N 1
ATOM 510 C CA . GLY A 1 69 ? -1.914 -24.536 -0.323 1.00 96.69 69 GLY A CA 1
ATOM 511 C C . GLY A 1 69 ? -2.875 -25.095 -1.371 1.00 96.69 69 GLY A C 1
ATOM 512 O O . GLY A 1 69 ? -2.463 -25.796 -2.290 1.00 96.69 69 GLY A O 1
ATOM 513 N N . LEU A 1 70 ? -4.156 -24.748 -1.263 1.00 97.69 70 LEU A N 1
ATOM 514 C CA . LEU A 1 70 ? -5.187 -25.240 -2.170 1.00 97.69 70 LEU A CA 1
ATOM 515 C C . LEU A 1 70 ? -5.034 -24.664 -3.582 1.00 97.69 70 LEU A C 1
ATOM 517 O O . LEU A 1 70 ? -4.951 -25.415 -4.547 1.00 97.69 70 LEU A O 1
ATOM 521 N N . LEU A 1 71 ? -5.000 -23.338 -3.721 1.00 96.56 71 LEU A N 1
ATOM 522 C CA . LEU A 1 71 ? -5.059 -22.704 -5.039 1.00 96.56 71 LEU A CA 1
ATOM 523 C C . LEU A 1 71 ? -3.769 -22.913 -5.833 1.00 96.56 71 LEU A C 1
ATOM 525 O O . LEU A 1 71 ? -3.833 -23.101 -7.042 1.00 96.56 71 LEU A O 1
ATOM 529 N N . ILE A 1 72 ? -2.610 -22.884 -5.173 1.00 95.56 72 ILE A N 1
ATOM 530 C CA . ILE A 1 72 ? -1.322 -22.904 -5.872 1.00 95.56 72 ILE A CA 1
ATOM 531 C C . ILE A 1 72 ? -0.751 -24.311 -5.957 1.00 95.56 72 ILE A C 1
ATOM 533 O O . ILE A 1 72 ? -0.355 -24.721 -7.040 1.00 95.56 72 ILE A O 1
ATOM 537 N N . TYR A 1 73 ? -0.719 -25.062 -4.854 1.00 93.88 73 TYR A N 1
ATOM 538 C CA . TYR A 1 73 ? -0.089 -26.386 -4.862 1.00 93.88 73 TYR A CA 1
ATOM 539 C C . TYR A 1 73 ? -1.022 -27.506 -5.321 1.00 93.88 73 TYR A C 1
ATOM 541 O O . TYR A 1 73 ? -0.536 -28.468 -5.899 1.00 93.88 73 TYR A O 1
ATOM 549 N N . GLN A 1 74 ? -2.332 -27.409 -5.068 1.00 96.81 74 GLN A N 1
ATOM 550 C CA . GLN A 1 74 ? -3.275 -28.463 -5.473 1.00 96.81 74 GLN A CA 1
ATOM 551 C C . GLN A 1 74 ? -3.961 -28.177 -6.807 1.00 96.81 74 GLN A C 1
ATOM 553 O O . GLN A 1 74 ? -4.170 -29.092 -7.595 1.00 96.81 74 GLN A O 1
ATOM 558 N N . LEU A 1 75 ? -4.343 -26.922 -7.052 1.00 96.06 75 LEU A N 1
ATOM 559 C CA . LEU A 1 75 ? -5.068 -26.537 -8.267 1.00 96.06 75 LEU A CA 1
ATOM 560 C C . LEU A 1 75 ? -4.178 -25.906 -9.341 1.00 96.06 75 LEU A C 1
ATOM 562 O O . LEU A 1 75 ? -4.662 -25.677 -10.447 1.00 96.06 75 LEU A O 1
ATOM 566 N N . GLU A 1 76 ? -2.916 -25.599 -9.020 1.00 94.19 76 GLU A N 1
ATOM 567 C CA . GLU A 1 76 ? -1.960 -24.974 -9.946 1.00 94.19 76 GLU A CA 1
ATOM 568 C C . GLU A 1 76 ? -2.507 -23.688 -10.601 1.00 94.19 76 GLU A C 1
ATOM 570 O O . GLU A 1 76 ? -2.220 -23.346 -11.751 1.00 94.19 76 GLU A O 1
ATOM 575 N N . TRP A 1 77 ? -3.328 -22.932 -9.864 1.00 91.62 77 TRP A N 1
ATOM 576 C CA . TRP A 1 77 ? -3.910 -21.680 -10.338 1.00 91.62 77 TRP A CA 1
ATOM 577 C C . TRP A 1 77 ? -2.914 -20.539 -10.213 1.00 91.62 77 TRP A C 1
ATOM 579 O O . TRP A 1 77 ? -2.987 -19.705 -9.315 1.00 91.62 77 TRP A O 1
ATOM 589 N N . PHE A 1 78 ? -1.989 -20.475 -11.161 1.00 91.31 78 PHE A N 1
ATOM 590 C CA . PHE A 1 78 ? -0.986 -19.420 -11.213 1.00 91.31 78 PHE A CA 1
ATOM 591 C C . PHE A 1 78 ? -1.554 -18.136 -11.838 1.00 91.31 78 PHE A C 1
ATOM 593 O O . PHE A 1 78 ? -2.192 -18.161 -12.896 1.00 91.31 78 PHE A O 1
ATOM 600 N N . MET A 1 79 ? -1.317 -16.996 -11.192 1.00 88.00 79 MET A N 1
ATOM 601 C CA . MET A 1 79 ? -1.679 -15.648 -11.653 1.00 88.00 79 MET A CA 1
ATOM 602 C C . MET A 1 79 ? -0.442 -14.818 -12.011 1.00 88.00 79 MET A C 1
ATOM 604 O O . MET A 1 79 ? -0.487 -14.025 -12.951 1.00 88.00 79 MET A O 1
ATOM 608 N N . THR A 1 80 ? 0.658 -14.984 -11.273 1.00 85.06 80 THR A N 1
ATOM 609 C CA . THR A 1 80 ? 1.863 -14.142 -11.345 1.00 85.06 80 THR A CA 1
ATOM 610 C C . THR A 1 80 ? 3.196 -14.891 -11.572 1.00 85.06 80 THR A C 1
ATOM 612 O O . THR A 1 80 ? 4.223 -14.416 -11.067 1.00 85.06 80 THR A O 1
ATOM 615 N N . PRO A 1 81 ? 3.268 -16.015 -12.321 1.00 76.00 81 PRO A N 1
ATOM 616 C CA . PRO A 1 81 ? 4.541 -16.707 -12.520 1.00 76.00 81 PRO A CA 1
ATOM 617 C C . PRO A 1 81 ? 5.581 -15.786 -13.200 1.00 76.00 81 PRO A C 1
ATOM 619 O O . PRO A 1 81 ? 5.213 -14.821 -13.867 1.00 76.00 81 PRO A O 1
ATOM 622 N N . PRO A 1 82 ? 6.899 -15.986 -13.012 1.00 74.69 82 PRO A N 1
ATOM 623 C CA . PRO A 1 82 ? 7.561 -16.916 -12.092 1.00 74.69 82 PRO A CA 1
ATOM 624 C C . PRO A 1 82 ? 7.692 -16.365 -10.653 1.00 74.69 82 PRO A C 1
ATOM 626 O O . PRO A 1 82 ? 8.523 -16.834 -9.879 1.00 74.69 82 PRO A O 1
ATOM 629 N N . ARG A 1 83 ? 6.963 -15.301 -10.286 1.00 76.94 83 ARG A N 1
ATOM 630 C CA . ARG A 1 83 ? 7.054 -14.691 -8.947 1.00 76.94 83 ARG A CA 1
ATOM 631 C C . ARG A 1 83 ? 6.215 -15.478 -7.933 1.00 76.94 83 ARG A C 1
ATOM 633 O O . ARG A 1 83 ? 5.484 -16.395 -8.279 1.00 76.94 83 ARG A O 1
ATOM 640 N N . SER A 1 84 ? 6.329 -15.098 -6.659 1.00 81.50 84 SER A N 1
ATOM 641 C CA . SER A 1 84 ? 5.537 -15.710 -5.597 1.00 81.50 84 SER A CA 1
ATOM 642 C C . SER A 1 84 ? 4.041 -15.430 -5.770 1.00 81.50 84 SER A C 1
ATOM 644 O O . SER A 1 84 ? 3.612 -14.282 -5.895 1.00 81.50 84 SER A O 1
ATOM 646 N N . GLU A 1 85 ? 3.240 -16.489 -5.689 1.00 90.94 85 GLU A N 1
ATOM 647 C CA . GLU A 1 85 ? 1.774 -16.466 -5.776 1.00 90.94 85 GLU A CA 1
ATOM 648 C C . GLU A 1 85 ? 1.115 -16.030 -4.452 1.00 90.94 85 GLU A C 1
ATOM 650 O O . GLU A 1 85 ? 0.093 -16.561 -4.014 1.00 90.94 85 GLU A O 1
ATOM 655 N N . LEU A 1 86 ? 1.715 -15.041 -3.780 1.00 91.88 86 LEU A N 1
ATOM 656 C CA . LEU A 1 86 ? 1.266 -14.549 -2.473 1.00 91.88 86 LEU A CA 1
ATOM 657 C C . LEU A 1 86 ? -0.120 -13.899 -2.518 1.00 91.88 86 LEU A C 1
ATOM 659 O O . LEU A 1 86 ? -0.737 -13.739 -1.469 1.00 91.88 86 LEU A O 1
ATOM 663 N N . TRP A 1 87 ? -0.645 -13.569 -3.703 1.00 94.44 87 TRP A N 1
ATOM 664 C CA . TRP A 1 87 ? -2.029 -13.115 -3.848 1.00 94.44 87 TRP A CA 1
ATOM 665 C C . TRP A 1 87 ? -3.014 -14.139 -3.257 1.00 94.44 87 TRP A C 1
ATOM 667 O O . TRP A 1 87 ? -3.992 -13.735 -2.633 1.00 94.44 87 TRP A O 1
ATOM 677 N N . ALA A 1 88 ? -2.738 -15.445 -3.378 1.00 96.06 88 ALA A N 1
ATOM 678 C CA . ALA A 1 88 ? -3.597 -16.499 -2.845 1.00 96.06 88 ALA A CA 1
ATOM 679 C C . ALA A 1 88 ? -3.545 -16.533 -1.310 1.00 96.06 88 ALA A C 1
ATOM 681 O O . ALA A 1 88 ? -4.579 -16.652 -0.653 1.00 96.06 88 ALA A O 1
ATOM 682 N N . ALA A 1 89 ? -2.359 -16.330 -0.726 1.00 96.69 89 ALA A N 1
ATOM 683 C CA . ALA A 1 89 ? -2.214 -16.172 0.718 1.00 96.69 89 ALA A CA 1
ATOM 684 C C . ALA A 1 89 ? -2.935 -14.909 1.225 1.00 96.69 89 ALA A C 1
ATOM 686 O O . ALA A 1 89 ? -3.657 -14.960 2.221 1.00 96.69 89 ALA A O 1
ATOM 687 N N . CYS A 1 90 ? -2.809 -13.784 0.513 1.00 97.12 90 CYS A N 1
ATOM 688 C CA . CYS A 1 90 ? -3.538 -12.555 0.829 1.00 97.12 90 CYS A CA 1
ATOM 689 C C . CYS A 1 90 ? -5.058 -12.739 0.714 1.00 97.12 90 CYS A C 1
ATOM 691 O O . CYS A 1 90 ? -5.787 -12.219 1.555 1.00 97.12 90 CYS A O 1
ATOM 693 N N . LEU A 1 91 ? -5.538 -13.497 -0.276 1.00 98.00 91 LEU A N 1
ATOM 694 C CA . LEU A 1 91 ? -6.952 -13.842 -0.426 1.00 98.00 91 LEU A CA 1
ATOM 695 C C . LEU A 1 91 ? -7.462 -14.616 0.790 1.00 98.00 91 LEU A C 1
ATOM 697 O O . LEU A 1 91 ? -8.455 -14.215 1.395 1.00 98.00 91 LEU A O 1
ATOM 701 N N . GLY A 1 92 ? -6.762 -15.678 1.186 1.00 98.25 92 GLY A N 1
ATOM 702 C CA . GLY A 1 92 ? -7.118 -16.460 2.368 1.00 98.25 92 GLY A CA 1
ATOM 703 C C . GLY A 1 92 ? -7.121 -15.632 3.654 1.00 98.25 92 GLY A C 1
ATOM 704 O O . GLY A 1 92 ? -8.069 -15.706 4.438 1.00 98.25 92 GLY A O 1
ATOM 705 N N . ALA A 1 93 ? -6.108 -14.783 3.841 1.00 98.62 93 ALA A N 1
ATOM 706 C CA . ALA A 1 93 ? -6.030 -13.874 4.982 1.00 98.62 93 ALA A CA 1
ATOM 707 C C . ALA A 1 93 ? -7.173 -12.842 4.989 1.00 98.62 93 ALA A C 1
ATOM 709 O O . ALA A 1 93 ? -7.773 -12.595 6.036 1.00 98.62 93 ALA A O 1
ATOM 710 N N . ALA A 1 94 ? -7.515 -12.267 3.832 1.00 98.50 94 ALA A N 1
ATOM 711 C CA . ALA A 1 94 ? -8.616 -11.315 3.701 1.00 98.50 94 ALA A CA 1
ATOM 712 C C . ALA A 1 94 ? -9.975 -11.969 3.992 1.00 98.50 94 ALA A C 1
ATOM 714 O O . ALA A 1 94 ? -10.772 -11.403 4.740 1.00 98.50 94 ALA A O 1
ATOM 715 N N . ILE A 1 95 ? -10.223 -13.180 3.476 1.00 98.56 95 ILE A N 1
ATOM 716 C CA . ILE A 1 95 ? -11.445 -13.949 3.763 1.00 98.56 95 ILE A CA 1
ATOM 717 C C . ILE A 1 95 ? -11.550 -14.248 5.261 1.00 98.56 95 ILE A C 1
ATOM 719 O O . ILE A 1 95 ? -12.602 -14.006 5.853 1.00 98.56 95 ILE A O 1
ATOM 723 N N . ALA A 1 96 ? -10.471 -14.718 5.892 1.00 98.69 96 ALA A N 1
ATOM 724 C CA . ALA A 1 96 ? -10.449 -15.000 7.326 1.00 98.69 96 ALA A CA 1
ATOM 725 C C . ALA A 1 96 ? -10.714 -13.743 8.169 1.00 98.69 96 ALA A C 1
ATOM 727 O O . ALA A 1 96 ? -11.498 -13.784 9.116 1.00 98.69 96 ALA A O 1
ATOM 728 N N . MET A 1 97 ? -10.129 -12.603 7.796 1.00 98.75 97 MET A N 1
ATOM 729 C CA . MET A 1 97 ? -10.377 -11.322 8.457 1.00 98.75 97 MET A CA 1
ATOM 730 C C . MET A 1 97 ? -11.827 -10.845 8.268 1.00 98.75 97 MET A C 1
ATOM 732 O O . MET A 1 97 ? -12.453 -10.401 9.230 1.00 98.75 97 MET A O 1
ATOM 736 N N . ILE A 1 98 ? -12.398 -10.958 7.064 1.00 98.56 98 ILE A N 1
ATOM 737 C CA . ILE A 1 98 ? -13.814 -10.639 6.813 1.00 98.56 98 ILE A CA 1
ATOM 738 C C . ILE A 1 98 ? -14.716 -11.540 7.656 1.00 98.56 98 ILE A C 1
ATOM 740 O O . ILE A 1 98 ? -15.609 -11.046 8.343 1.00 98.56 98 ILE A O 1
ATOM 744 N N . TRP A 1 99 ? -14.450 -12.846 7.667 1.00 98.56 99 TRP A N 1
ATOM 745 C CA . TRP A 1 99 ? -15.173 -13.812 8.488 1.00 98.56 99 TRP A CA 1
ATOM 746 C C . TRP A 1 99 ? -15.085 -13.476 9.981 1.00 98.56 99 TRP A C 1
ATOM 748 O O . TRP A 1 99 ? -16.100 -13.483 10.681 1.00 98.56 99 TRP A O 1
ATOM 758 N N . TYR A 1 100 ? -13.893 -13.108 10.462 1.00 98.62 100 TYR A N 1
ATOM 759 C CA . TYR A 1 100 ? -13.670 -12.611 11.817 1.00 98.62 100 TYR A CA 1
ATOM 760 C C . TYR A 1 100 ? -14.536 -11.389 12.126 1.00 98.62 100 TYR A C 1
ATOM 762 O O . TYR A 1 100 ? -15.199 -11.358 13.166 1.00 98.62 100 TYR A O 1
ATOM 770 N N . MET A 1 101 ? -14.558 -10.396 11.236 1.00 98.44 101 MET A N 1
ATOM 771 C CA . MET A 1 101 ? -15.355 -9.186 11.429 1.00 98.44 101 MET A CA 1
ATOM 772 C C . MET A 1 101 ? -16.848 -9.505 11.475 1.00 98.44 101 MET A C 1
ATOM 774 O O . MET A 1 101 ? -17.523 -9.071 12.402 1.00 98.44 101 MET A O 1
ATOM 778 N N . VAL A 1 102 ? -17.347 -10.330 10.553 1.00 98.06 102 VAL A N 1
ATOM 779 C CA . VAL A 1 102 ? -18.761 -10.731 10.502 1.00 98.06 102 VAL A CA 1
ATOM 780 C C . VAL A 1 102 ? -19.178 -11.459 11.784 1.00 98.06 102 VAL A C 1
ATOM 782 O O . VAL A 1 102 ? -20.136 -11.053 12.443 1.00 98.06 102 VAL A O 1
ATOM 785 N N . ARG A 1 103 ? -18.445 -12.499 12.202 1.00 97.81 103 ARG A N 1
ATOM 786 C CA . ARG A 1 103 ? -18.839 -13.323 13.364 1.00 97.81 103 ARG A CA 1
ATOM 787 C C . ARG A 1 103 ? -18.704 -12.600 14.707 1.00 97.81 103 ARG A C 1
ATOM 789 O O . ARG A 1 103 ? -19.431 -12.918 15.643 1.00 97.81 103 ARG A O 1
ATOM 796 N N . ASN A 1 104 ? -17.811 -11.614 14.798 1.00 97.44 104 ASN A N 1
ATOM 797 C CA . ASN A 1 104 ? -17.641 -10.770 15.987 1.00 97.44 104 ASN A CA 1
ATOM 798 C C . ASN A 1 104 ? -18.376 -9.416 15.869 1.00 97.44 104 ASN A C 1
ATOM 800 O O . ASN A 1 104 ? -18.211 -8.544 16.724 1.00 97.44 104 ASN A O 1
ATOM 804 N N . LYS A 1 105 ? -19.219 -9.252 14.836 1.00 96.38 105 LYS A N 1
ATOM 805 C CA . LYS A 1 105 ? -20.074 -8.080 14.584 1.00 96.38 105 LYS A CA 1
ATOM 806 C C . LYS A 1 105 ? -19.319 -6.762 14.390 1.00 96.38 105 LYS A C 1
ATOM 808 O O . LYS A 1 105 ? -19.843 -5.714 14.751 1.00 96.38 105 LYS A O 1
ATOM 813 N N . PHE A 1 106 ? -18.089 -6.776 13.882 1.00 96.81 106 PHE A N 1
ATOM 814 C CA . PHE A 1 106 ? -17.327 -5.566 13.542 1.00 96.81 106 PHE A CA 1
ATOM 815 C C . PHE A 1 106 ? -17.813 -4.949 12.219 1.00 96.81 106 PHE A C 1
ATOM 817 O O . PHE A 1 106 ? -17.093 -4.916 11.219 1.00 96.81 106 PHE A O 1
ATOM 824 N N . ASP A 1 107 ? -19.070 -4.503 12.191 1.00 95.00 107 ASP A N 1
ATOM 825 C CA . ASP A 1 107 ? -19.748 -4.046 10.972 1.00 95.00 107 ASP A CA 1
ATOM 826 C C . ASP A 1 107 ? -19.137 -2.751 10.413 1.00 95.00 107 ASP A C 1
ATOM 828 O O . ASP A 1 107 ? -19.106 -2.536 9.197 1.00 95.00 107 ASP A O 1
ATOM 832 N N . ARG A 1 108 ? -18.616 -1.880 11.289 1.00 94.94 108 ARG A N 1
ATOM 833 C CA . ARG A 1 108 ? -17.976 -0.618 10.882 1.00 94.94 108 ARG A CA 1
ATOM 834 C C . ARG A 1 108 ? -16.612 -0.893 10.264 1.00 94.94 108 ARG A C 1
ATOM 836 O O . ARG A 1 108 ? -16.308 -0.348 9.203 1.00 94.94 108 ARG A O 1
ATOM 843 N N . ALA A 1 109 ? -15.825 -1.772 10.878 1.00 96.75 109 ALA A N 1
ATOM 844 C CA . ALA A 1 109 ? -14.551 -2.217 10.335 1.00 96.75 109 ALA A CA 1
ATOM 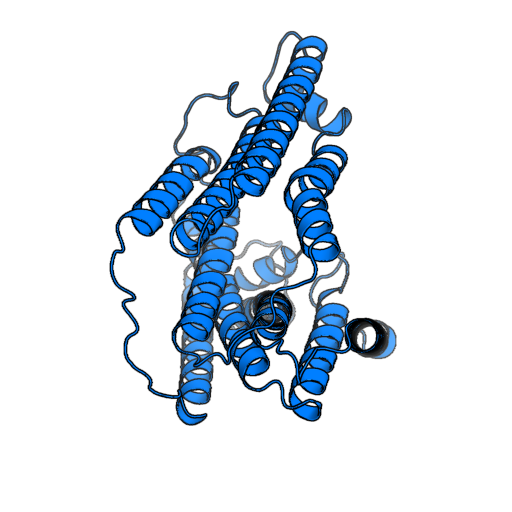845 C C . ALA A 1 109 ? -14.733 -2.935 8.993 1.00 96.75 109 ALA A C 1
ATOM 847 O O . ALA A 1 109 ? -14.027 -2.627 8.032 1.00 96.75 109 ALA A O 1
ATOM 848 N N . LEU A 1 110 ? -15.736 -3.816 8.898 1.00 97.62 110 LEU A N 1
ATOM 849 C CA . LEU A 1 110 ? -16.085 -4.511 7.660 1.00 97.62 110 LEU A CA 1
ATOM 850 C C . LEU A 1 110 ? -16.427 -3.521 6.545 1.00 97.62 110 LEU A C 1
ATOM 852 O O . LEU A 1 110 ? -15.964 -3.674 5.415 1.00 97.62 110 LEU A O 1
ATOM 856 N N . ARG A 1 111 ? -17.189 -2.468 6.862 1.00 95.38 111 ARG A N 1
ATOM 857 C CA . ARG A 1 111 ? -17.477 -1.397 5.907 1.00 95.38 111 ARG A CA 1
ATOM 858 C C . ARG A 1 111 ? -16.194 -0.729 5.411 1.00 95.38 111 ARG A C 1
ATOM 860 O O . ARG A 1 111 ? -16.039 -0.583 4.202 1.00 95.38 111 ARG A O 1
ATOM 867 N N . VAL A 1 112 ? -15.284 -0.333 6.303 1.00 97.19 112 VAL A N 1
ATOM 868 C CA . VAL A 1 112 ? -14.008 0.286 5.896 1.00 97.19 112 VAL A CA 1
ATOM 869 C C . VAL A 1 112 ? -13.213 -0.669 5.003 1.00 97.19 112 VAL A C 1
ATOM 871 O O . VAL A 1 112 ? -12.799 -0.263 3.920 1.00 97.19 112 VAL A O 1
ATOM 874 N N . ALA A 1 113 ? -13.102 -1.946 5.376 1.00 98.06 113 ALA A N 1
ATOM 875 C CA . ALA A 1 113 ? -12.419 -2.963 4.579 1.00 98.06 113 ALA A CA 1
ATOM 876 C C . ALA A 1 113 ? -13.003 -3.102 3.162 1.00 98.06 113 ALA A C 1
ATOM 878 O O . ALA A 1 113 ? -12.251 -3.105 2.189 1.00 98.06 113 ALA A O 1
ATOM 879 N N . ILE A 1 114 ? -14.332 -3.175 3.021 1.00 97.44 114 ILE A N 1
ATOM 880 C CA . ILE A 1 114 ? -14.997 -3.331 1.716 1.00 97.44 114 ILE A CA 1
ATOM 881 C C . ILE A 1 114 ? -14.804 -2.089 0.842 1.00 97.44 114 ILE A C 1
ATOM 883 O O . ILE A 1 114 ? -14.487 -2.212 -0.339 1.00 97.44 114 ILE A O 1
ATOM 887 N N . TYR A 1 115 ? -14.973 -0.886 1.390 1.00 96.88 115 TYR A N 1
ATOM 888 C CA . TYR A 1 115 ? -14.781 0.338 0.609 1.00 96.88 115 TYR A CA 1
ATOM 889 C C . TYR A 1 115 ? -13.319 0.510 0.186 1.00 96.88 115 TYR A C 1
ATOM 891 O O . TYR A 1 115 ? -13.059 0.819 -0.975 1.00 96.88 115 TYR A O 1
ATOM 899 N N . SER A 1 116 ? -12.366 0.249 1.083 1.00 97.94 116 SER A N 1
ATOM 900 C CA . SER A 1 116 ? -10.939 0.254 0.752 1.00 97.94 116 SER A CA 1
ATOM 901 C C . SER A 1 116 ? -10.582 -0.804 -0.292 1.00 97.94 116 SER A C 1
ATOM 903 O O . SER A 1 116 ? -9.811 -0.506 -1.199 1.00 97.94 116 SER A O 1
ATOM 905 N N . MET A 1 117 ? -11.174 -2.001 -0.219 1.00 98.00 117 MET A N 1
ATOM 906 C CA . MET A 1 117 ? -11.032 -3.054 -1.230 1.00 98.00 117 MET A CA 1
ATOM 907 C C . MET A 1 117 ? -11.505 -2.576 -2.607 1.00 98.00 117 MET A C 1
ATOM 909 O O . MET A 1 117 ? -10.768 -2.679 -3.582 1.00 98.00 117 MET A O 1
ATOM 913 N N . LEU A 1 118 ? -12.706 -2.004 -2.701 1.00 97.62 118 LEU A N 1
ATOM 914 C CA . LEU A 1 118 ? -13.231 -1.513 -3.979 1.00 97.62 118 LEU A CA 1
ATOM 915 C C . LEU A 1 118 ? -12.398 -0.348 -4.529 1.00 97.62 118 LEU A C 1
ATOM 917 O O . LEU A 1 118 ? -12.060 -0.339 -5.710 1.00 97.62 118 LEU A O 1
ATOM 921 N N . GLY A 1 119 ? -12.020 0.607 -3.675 1.00 97.81 119 GLY A N 1
ATOM 922 C CA . GLY A 1 119 ? -11.216 1.762 -4.076 1.00 97.81 119 GLY A CA 1
ATOM 923 C C . GLY A 1 119 ? -9.818 1.382 -4.554 1.00 97.81 119 GLY A C 1
ATOM 924 O O . GLY A 1 119 ? -9.382 1.850 -5.602 1.00 97.81 119 GLY A O 1
ATOM 925 N N . ALA A 1 120 ? -9.124 0.510 -3.823 1.00 98.12 120 ALA A N 1
ATOM 926 C CA . ALA A 1 120 ? -7.790 0.055 -4.202 1.00 98.12 120 ALA A CA 1
ATOM 927 C C . ALA A 1 120 ? -7.829 -0.880 -5.424 1.00 98.12 120 ALA A C 1
ATOM 929 O O . ALA A 1 120 ? -6.979 -0.767 -6.303 1.00 98.12 120 ALA A O 1
ATOM 930 N N . GLY A 1 121 ? -8.835 -1.753 -5.537 1.00 97.62 121 GLY A N 1
ATOM 931 C CA . GLY A 1 121 ? -9.012 -2.603 -6.717 1.00 97.62 121 GLY A CA 1
ATOM 932 C C . GLY A 1 121 ? -9.272 -1.794 -7.989 1.00 97.62 121 GLY A C 1
ATOM 933 O O . GLY A 1 121 ? -8.579 -1.964 -8.999 1.00 97.62 121 GLY A O 1
ATOM 934 N N . PHE A 1 122 ? -10.203 -0.839 -7.928 1.00 97.94 122 PHE A N 1
ATOM 935 C CA . PHE A 1 122 ? -10.401 0.114 -9.019 1.00 97.94 122 PHE A CA 1
ATOM 936 C C . PHE A 1 122 ? -9.111 0.887 -9.318 1.00 97.94 122 PHE A C 1
ATOM 938 O O . PHE A 1 122 ? -8.681 0.932 -10.468 1.00 97.94 122 PHE A O 1
ATOM 945 N N . GLY A 1 123 ? -8.465 1.434 -8.285 1.00 97.81 123 GLY A N 1
ATOM 946 C CA . GLY A 1 123 ? -7.245 2.226 -8.410 1.00 97.81 123 GLY A CA 1
ATOM 947 C C . GLY A 1 123 ? -6.100 1.485 -9.087 1.00 97.81 123 GLY A C 1
ATOM 948 O O . GLY A 1 123 ? -5.407 2.079 -9.904 1.00 97.81 123 GLY A O 1
ATOM 949 N N . PHE A 1 124 ? -5.919 0.190 -8.817 1.00 97.62 124 PHE A N 1
ATOM 950 C CA . PHE A 1 124 ? -4.855 -0.572 -9.470 1.00 97.62 124 PHE A CA 1
ATOM 951 C C . PHE A 1 124 ? -5.137 -0.780 -10.961 1.00 97.62 124 PHE A C 1
ATOM 953 O O . PHE A 1 124 ? -4.277 -0.547 -11.808 1.00 97.62 124 PHE A O 1
ATOM 960 N N . SER A 1 125 ? -6.368 -1.172 -11.289 1.00 97.56 125 SER A N 1
ATOM 961 C CA . SER A 1 125 ? -6.776 -1.420 -12.677 1.00 97.56 125 SER A CA 1
ATOM 962 C C . SER A 1 125 ? -6.750 -0.140 -13.498 1.00 97.56 125 SER A C 1
ATOM 964 O O . SER A 1 125 ? -6.153 -0.088 -14.571 1.00 97.56 125 SER A O 1
ATOM 966 N N . PHE A 1 126 ? -7.359 0.918 -12.964 1.00 98.00 126 PHE A N 1
ATOM 967 C CA . PHE A 1 126 ? -7.388 2.227 -13.595 1.00 98.00 126 PHE A CA 1
ATOM 968 C C . PHE A 1 126 ? -5.993 2.853 -13.659 1.00 98.00 126 PHE A C 1
ATOM 970 O O . PHE A 1 126 ? -5.616 3.401 -14.688 1.00 98.00 126 PHE A O 1
ATOM 977 N N . GLY A 1 127 ? -5.179 2.703 -12.614 1.00 97.12 127 GLY A N 1
ATOM 978 C CA . GLY A 1 127 ? -3.784 3.134 -12.620 1.00 97.12 127 GLY A CA 1
ATOM 979 C C . GLY A 1 127 ? -2.990 2.478 -13.747 1.00 97.12 127 GLY A C 1
ATOM 980 O O . GLY A 1 127 ? -2.268 3.166 -14.466 1.00 97.12 127 GLY A O 1
ATOM 981 N N . ASN A 1 128 ? -3.174 1.172 -13.966 1.00 96.62 128 ASN A N 1
ATOM 982 C CA . ASN A 1 128 ? -2.507 0.469 -15.060 1.00 96.62 128 ASN A CA 1
ATOM 983 C C . ASN A 1 128 ? -3.030 0.898 -16.442 1.00 96.62 128 ASN A C 1
ATOM 985 O O . ASN A 1 128 ? -2.281 0.931 -17.415 1.00 96.62 128 ASN A O 1
ATOM 989 N N . PHE A 1 129 ? -4.307 1.269 -16.544 1.00 96.94 129 PHE A N 1
ATOM 990 C CA . PHE A 1 129 ? -4.849 1.879 -17.757 1.00 96.94 129 PHE A CA 1
ATOM 991 C C . PHE A 1 129 ? -4.186 3.224 -18.065 1.00 96.94 129 PHE A C 1
ATOM 993 O O . PHE A 1 129 ? -3.716 3.425 -19.184 1.00 96.94 129 PHE A O 1
ATOM 1000 N N . ILE A 1 130 ? -4.050 4.104 -17.067 1.00 96.44 130 ILE A N 1
ATOM 1001 C CA . ILE A 1 130 ? -3.311 5.366 -17.219 1.00 96.44 130 ILE A CA 1
ATOM 1002 C C . ILE A 1 130 ? -1.844 5.109 -17.577 1.00 96.44 130 ILE A C 1
ATOM 1004 O O . ILE A 1 130 ? -1.289 5.810 -18.421 1.00 96.44 130 ILE A O 1
ATOM 1008 N N . GLN A 1 131 ? -1.223 4.080 -17.001 1.00 94.56 131 GLN A N 1
ATOM 1009 C CA . GLN A 1 131 ? 0.124 3.670 -17.385 1.00 94.56 131 GLN A CA 1
ATOM 1010 C C . GLN A 1 131 ? 0.211 3.272 -18.868 1.00 94.56 131 GLN A C 1
ATOM 1012 O O . GLN A 1 131 ? 1.167 3.663 -19.540 1.00 94.56 131 GLN A O 1
ATOM 1017 N N . GLY A 1 132 ? -0.768 2.518 -19.378 1.00 93.12 132 GLY A N 1
ATOM 1018 C CA . GLY A 1 132 ? -0.861 2.150 -20.793 1.00 93.12 132 GLY A CA 1
ATOM 1019 C C . GLY A 1 132 ? -1.026 3.371 -21.701 1.00 93.12 132 GLY A C 1
ATOM 1020 O O . GLY A 1 132 ? -0.248 3.544 -22.636 1.00 93.12 132 GLY A O 1
ATOM 1021 N N . LEU A 1 133 ? -1.949 4.280 -21.363 1.00 94.50 133 LEU A N 1
ATOM 1022 C CA . LEU A 1 133 ? -2.131 5.556 -22.071 1.00 94.50 133 LEU A CA 1
ATOM 1023 C C . LEU A 1 133 ? -0.844 6.383 -22.112 1.00 94.50 133 LEU A C 1
ATOM 1025 O O . LEU A 1 133 ? -0.460 6.913 -23.154 1.00 94.50 133 LEU A O 1
ATOM 1029 N N . GLY A 1 134 ? -0.161 6.472 -20.976 1.00 92.81 134 GLY A N 1
ATOM 1030 C CA . GLY A 1 134 ? 1.097 7.186 -20.857 1.00 92.81 134 GLY A CA 1
ATOM 1031 C C . GLY A 1 134 ? 2.189 6.613 -21.757 1.00 92.81 134 GLY A C 1
ATOM 1032 O O . GLY A 1 134 ? 2.892 7.361 -22.433 1.00 92.81 134 GLY A O 1
ATOM 1033 N N . GLN A 1 135 ? 2.288 5.288 -21.839 1.00 90.19 135 GLN A N 1
ATOM 1034 C CA . GLN A 1 135 ? 3.228 4.617 -22.739 1.00 90.19 135 GLN A CA 1
ATOM 1035 C C . GLN A 1 135 ? 2.859 4.821 -24.210 1.00 90.19 135 GLN A C 1
ATOM 1037 O O . GLN A 1 135 ? 3.732 5.157 -25.008 1.00 90.19 135 GLN A O 1
ATOM 1042 N N . ALA A 1 136 ? 1.577 4.695 -24.557 1.00 91.06 136 ALA A N 1
ATOM 1043 C CA . ALA A 1 136 ? 1.085 4.908 -25.917 1.00 91.06 136 ALA A CA 1
ATOM 1044 C C . ALA A 1 136 ? 1.273 6.357 -26.398 1.00 91.06 136 ALA A C 1
ATOM 1046 O O . ALA A 1 136 ? 1.475 6.591 -27.586 1.00 91.06 136 ALA A O 1
ATOM 1047 N N . SER A 1 137 ? 1.275 7.331 -25.481 1.00 92.25 137 SER A N 1
ATOM 1048 C CA . SER A 1 137 ? 1.536 8.740 -25.806 1.00 92.25 137 SER A CA 1
ATOM 1049 C C . SER A 1 137 ? 2.981 9.034 -26.238 1.00 92.25 137 SER A C 1
ATOM 1051 O O . SER A 1 137 ? 3.266 10.135 -26.704 1.00 92.25 137 SER A O 1
ATOM 1053 N N . GLY A 1 138 ? 3.914 8.094 -26.046 1.00 89.81 138 GLY A N 1
ATOM 1054 C CA . GLY A 1 138 ? 5.339 8.297 -26.330 1.00 89.81 138 GLY A CA 1
ATOM 1055 C C . GLY A 1 138 ? 6.068 9.188 -25.314 1.00 89.81 138 GLY A C 1
ATOM 1056 O O . GLY A 1 138 ? 7.267 9.435 -25.453 1.00 89.81 138 GLY A O 1
ATOM 1057 N N . LEU A 1 139 ? 5.383 9.660 -24.267 1.00 89.06 139 LEU A N 1
ATOM 1058 C CA . LEU A 1 139 ? 5.997 10.444 -23.201 1.00 89.06 139 LEU A CA 1
ATOM 1059 C C . LEU A 1 139 ? 6.909 9.556 -22.346 1.00 89.06 139 LEU A C 1
ATOM 1061 O O . LEU A 1 139 ? 6.451 8.682 -21.607 1.00 89.06 139 LEU A O 1
ATOM 1065 N N . SER A 1 140 ? 8.215 9.823 -22.410 1.00 87.88 140 SER A N 1
ATOM 1066 C CA . SER A 1 140 ? 9.229 9.161 -21.584 1.00 87.88 140 SER A CA 1
ATOM 1067 C C . SER A 1 140 ? 9.134 9.620 -20.124 1.00 87.88 140 SER A C 1
ATOM 1069 O O . SER A 1 140 ? 9.858 10.521 -19.693 1.00 87.88 140 SER A O 1
ATOM 1071 N N . TYR A 1 141 ? 8.244 8.985 -19.367 1.00 88.69 141 TYR A N 1
ATOM 1072 C CA . TYR A 1 141 ? 8.024 9.217 -17.943 1.00 88.69 141 TYR A CA 1
ATOM 1073 C C . TYR A 1 141 ? 7.862 7.885 -17.199 1.00 88.69 141 TYR A C 1
ATOM 1075 O O . TYR A 1 141 ? 7.518 6.859 -17.790 1.00 88.69 141 TYR A O 1
ATOM 1083 N N . ASN A 1 142 ? 8.099 7.881 -15.885 1.00 89.56 142 ASN A N 1
ATOM 1084 C CA . ASN A 1 142 ? 7.893 6.692 -15.060 1.00 89.56 142 ASN A CA 1
ATOM 1085 C C . ASN A 1 142 ? 6.396 6.492 -14.755 1.00 89.56 142 ASN A C 1
ATOM 1087 O O . ASN A 1 142 ? 5.900 6.786 -13.667 1.00 89.56 142 ASN A O 1
ATOM 1091 N N . TRP A 1 143 ? 5.682 5.972 -15.751 1.00 91.69 143 TRP A N 1
ATOM 1092 C CA . TRP A 1 143 ? 4.255 5.659 -15.690 1.00 91.69 143 TRP A CA 1
ATOM 1093 C C . TRP A 1 143 ? 3.905 4.543 -14.701 1.00 91.69 143 TRP A C 1
ATOM 1095 O O . TRP A 1 143 ? 2.765 4.466 -14.251 1.00 91.69 143 TRP A O 1
ATOM 1105 N N . TRP A 1 144 ? 4.885 3.722 -14.319 1.00 90.88 144 TRP A N 1
ATOM 1106 C CA . TRP A 1 144 ? 4.715 2.730 -13.261 1.00 90.88 144 TRP A CA 1
ATOM 1107 C C . TRP A 1 144 ? 4.429 3.396 -11.916 1.00 90.88 144 TRP A C 1
ATOM 1109 O O . TRP A 1 144 ? 3.454 3.058 -11.249 1.00 90.88 144 TRP A O 1
ATOM 1119 N N . ASN A 1 145 ? 5.217 4.410 -11.548 1.00 90.38 145 ASN A N 1
ATOM 1120 C CA . ASN A 1 145 ? 4.969 5.150 -10.310 1.00 90.38 145 ASN A CA 1
ATOM 1121 C C . ASN A 1 145 ? 3.603 5.848 -10.353 1.00 90.38 145 ASN A C 1
ATOM 1123 O O . ASN A 1 145 ? 2.912 5.888 -9.342 1.00 90.38 145 ASN A O 1
ATOM 1127 N N . VAL A 1 146 ? 3.171 6.355 -11.516 1.00 92.06 146 VAL A N 1
ATOM 1128 C CA . VAL A 1 146 ? 1.829 6.953 -11.674 1.00 92.06 146 VAL A CA 1
ATOM 1129 C C . VAL A 1 146 ? 0.732 5.946 -11.333 1.00 92.06 146 VAL A C 1
ATOM 1131 O O . VAL A 1 146 ? -0.178 6.278 -10.575 1.00 92.06 146 VAL A O 1
ATOM 1134 N N . MET A 1 147 ? 0.831 4.713 -11.836 1.00 94.62 147 MET A N 1
ATOM 1135 C CA . MET A 1 147 ? -0.091 3.634 -11.474 1.00 94.62 147 MET A CA 1
ATOM 1136 C C . MET A 1 147 ? -0.102 3.389 -9.957 1.00 94.62 147 MET A C 1
ATOM 1138 O O . MET A 1 147 ? -1.180 3.300 -9.367 1.00 94.62 147 MET A O 1
ATOM 1142 N N . GLU A 1 148 ? 1.067 3.309 -9.314 1.00 92.12 148 GLU A N 1
ATOM 1143 C CA . GLU A 1 148 ? 1.170 3.105 -7.860 1.00 92.12 148 GLU A CA 1
ATOM 1144 C C . GLU A 1 148 ? 0.547 4.265 -7.061 1.00 92.12 148 GLU A C 1
ATOM 1146 O O . GLU A 1 148 ? -0.178 4.031 -6.089 1.00 92.12 148 GLU A O 1
ATOM 1151 N N . PHE A 1 149 ? 0.744 5.513 -7.498 1.00 91.81 149 PHE A N 1
ATOM 1152 C CA . PHE A 1 149 ? 0.102 6.682 -6.890 1.00 91.81 149 PHE A CA 1
ATOM 1153 C C . PHE A 1 149 ? -1.421 6.655 -7.051 1.00 91.81 149 PHE A C 1
ATOM 1155 O O . PHE A 1 149 ? -2.131 6.958 -6.093 1.00 91.81 149 PHE A O 1
ATOM 1162 N N . ILE A 1 150 ? -1.944 6.267 -8.220 1.00 95.62 150 ILE A N 1
ATOM 1163 C CA . ILE A 1 150 ? -3.395 6.162 -8.458 1.00 95.62 150 ILE A CA 1
ATOM 1164 C C . ILE A 1 150 ? -4.016 5.060 -7.590 1.00 95.62 150 ILE A C 1
ATOM 1166 O O . ILE A 1 150 ? -5.105 5.261 -7.040 1.00 95.62 150 ILE A O 1
ATOM 1170 N N . LEU A 1 151 ? -3.322 3.931 -7.418 1.00 95.75 151 LEU A N 1
ATOM 1171 C CA . LEU A 1 151 ? -3.706 2.874 -6.480 1.00 95.75 151 LEU A CA 1
ATOM 1172 C C . LEU A 1 151 ? -3.821 3.427 -5.052 1.00 95.75 151 LEU A C 1
ATOM 1174 O O . LEU A 1 151 ? -4.877 3.297 -4.425 1.00 95.75 151 LEU A O 1
ATOM 1178 N N . GLY A 1 152 ? -2.765 4.082 -4.559 1.00 94.06 152 GLY A N 1
ATOM 1179 C CA . GLY A 1 152 ? -2.738 4.668 -3.217 1.00 94.06 152 GLY A CA 1
ATOM 1180 C C . GLY A 1 152 ? -3.816 5.735 -3.012 1.00 94.06 152 GLY A C 1
ATOM 1181 O O . GLY A 1 152 ? -4.535 5.703 -2.013 1.00 94.06 152 GLY A O 1
ATOM 1182 N N . LEU A 1 153 ? -3.988 6.635 -3.984 1.00 94.00 153 LEU A N 1
ATOM 1183 C CA . LEU A 1 153 ? -4.997 7.695 -3.963 1.00 94.00 153 LEU A CA 1
ATOM 1184 C C . LEU A 1 153 ? -6.418 7.123 -3.914 1.00 94.00 153 LEU A C 1
ATOM 1186 O O . LEU A 1 153 ? -7.211 7.514 -3.060 1.00 94.00 153 LEU A O 1
ATOM 1190 N N . SER A 1 154 ? -6.740 6.180 -4.800 1.00 97.19 154 SER A N 1
ATOM 1191 C CA . SER A 1 154 ? -8.091 5.610 -4.899 1.00 97.19 154 SER A CA 1
ATOM 1192 C C . SER A 1 154 ? -8.444 4.781 -3.662 1.00 97.19 154 SER A C 1
ATOM 1194 O O . SER A 1 154 ? -9.540 4.918 -3.111 1.00 97.19 154 SER A O 1
ATOM 1196 N N . GLY A 1 155 ? -7.500 3.966 -3.175 1.00 96.50 155 GLY A N 1
ATOM 1197 C CA . GLY A 1 155 ? -7.652 3.223 -1.924 1.00 96.50 155 GLY A CA 1
ATOM 1198 C C . GLY A 1 155 ? -7.803 4.149 -0.714 1.00 96.50 155 GLY A C 1
ATOM 1199 O O . GLY A 1 155 ? -8.702 3.949 0.106 1.00 96.50 155 GLY A O 1
ATOM 1200 N N . GLY A 1 156 ? -6.979 5.197 -0.635 1.00 94.31 156 GLY A N 1
ATOM 1201 C CA . GLY A 1 156 ? -6.998 6.195 0.434 1.00 94.31 156 GLY A CA 1
ATOM 1202 C C . GLY A 1 156 ? -8.287 7.017 0.472 1.00 94.31 156 GLY A C 1
ATOM 1203 O O . GLY A 1 156 ? -8.882 7.156 1.538 1.00 94.31 156 GLY A O 1
ATOM 1204 N N . ILE A 1 157 ? -8.777 7.498 -0.676 1.00 93.88 157 ILE A N 1
ATOM 1205 C CA . ILE A 1 157 ? -10.052 8.232 -0.767 1.00 93.88 157 ILE A CA 1
ATOM 1206 C C . ILE A 1 157 ? -11.218 7.340 -0.343 1.00 93.88 157 ILE A C 1
ATOM 1208 O O . ILE A 1 157 ? -12.058 7.771 0.447 1.00 93.88 157 ILE A O 1
ATOM 1212 N N . ALA A 1 158 ? -11.282 6.097 -0.827 1.00 95.31 158 ALA A N 1
ATOM 1213 C CA . ALA A 1 158 ? -12.369 5.190 -0.467 1.00 95.31 158 ALA A CA 1
ATOM 1214 C C . ALA A 1 158 ? -12.349 4.830 1.028 1.00 95.31 158 ALA A C 1
ATOM 1216 O O . ALA A 1 158 ? -13.399 4.806 1.676 1.00 95.31 158 ALA A O 1
ATOM 1217 N N . MET A 1 159 ? -11.154 4.627 1.592 1.00 95.62 159 MET A N 1
ATOM 1218 C CA . MET A 1 159 ? -10.947 4.433 3.028 1.00 95.62 159 MET A CA 1
ATOM 1219 C C . MET A 1 159 ? -11.402 5.655 3.832 1.00 95.62 159 MET A C 1
ATOM 1221 O O . MET A 1 159 ? -12.210 5.523 4.750 1.00 95.62 159 MET A O 1
ATOM 1225 N N . ALA A 1 160 ? -10.935 6.850 3.461 1.00 92.38 160 ALA A N 1
ATOM 1226 C CA . ALA A 1 160 ? -11.286 8.103 4.121 1.00 92.38 160 ALA A CA 1
ATOM 1227 C C . ALA A 1 160 ? -12.793 8.371 4.049 1.00 92.38 160 ALA A C 1
ATOM 1229 O O . ALA A 1 160 ? -13.401 8.729 5.056 1.00 92.38 160 ALA A O 1
ATOM 1230 N N . TYR A 1 161 ? -13.418 8.124 2.895 1.00 91.62 161 TYR A N 1
ATOM 1231 C CA . TYR A 1 161 ? -14.866 8.207 2.726 1.00 91.62 161 TYR A CA 1
ATOM 1232 C C . TYR A 1 161 ? -15.597 7.268 3.690 1.00 91.62 161 TYR A C 1
ATOM 1234 O O . TYR A 1 161 ? -16.524 7.692 4.384 1.00 91.62 161 TYR A O 1
ATOM 1242 N N . ALA A 1 162 ? -15.181 6.001 3.769 1.00 92.88 162 ALA A N 1
ATOM 1243 C CA . ALA A 1 162 ? -15.802 5.027 4.657 1.00 92.88 162 ALA A CA 1
ATOM 1244 C C . ALA A 1 162 ? -15.640 5.413 6.130 1.00 92.88 162 ALA A C 1
ATOM 1246 O O . ALA A 1 162 ? -16.611 5.334 6.881 1.00 92.88 162 ALA A O 1
ATOM 1247 N N . VAL A 1 163 ? -14.461 5.888 6.536 1.00 92.44 163 VAL A N 1
ATOM 1248 C CA . VAL A 1 163 ? -14.209 6.352 7.905 1.00 92.44 163 VAL A CA 1
ATOM 1249 C C . VAL A 1 163 ? -15.042 7.589 8.231 1.00 92.44 163 VAL A C 1
ATOM 1251 O O . VAL A 1 163 ? -15.764 7.585 9.226 1.00 92.44 163 VAL A O 1
ATOM 1254 N N . ALA A 1 164 ? -15.006 8.615 7.382 1.00 88.50 164 ALA A N 1
ATOM 1255 C CA . ALA A 1 164 ? -15.677 9.892 7.624 1.00 88.50 164 ALA A CA 1
ATOM 1256 C C . ALA A 1 164 ? -17.208 9.779 7.632 1.00 88.50 164 ALA A C 1
ATOM 1258 O O . ALA A 1 164 ? -17.884 10.511 8.348 1.00 88.50 164 ALA A O 1
ATOM 1259 N N . THR A 1 165 ? -17.769 8.847 6.860 1.00 86.94 165 THR A N 1
ATOM 1260 C CA . THR A 1 165 ? -19.223 8.621 6.801 1.00 86.94 165 THR A CA 1
ATOM 1261 C C . THR A 1 165 ? -19.701 7.528 7.755 1.00 86.94 165 THR A C 1
ATOM 1263 O O . THR A 1 165 ? -20.871 7.138 7.709 1.00 86.94 165 THR A O 1
ATOM 1266 N N . THR A 1 166 ? -18.821 6.961 8.581 1.00 88.44 166 THR A N 1
ATOM 1267 C CA . THR A 1 166 ? -19.191 5.981 9.608 1.00 88.44 166 THR A CA 1
ATOM 1268 C C . THR A 1 166 ? -19.390 6.692 10.937 1.00 88.44 166 THR A C 1
ATOM 1270 O O . THR A 1 166 ? -18.560 7.490 11.361 1.00 88.44 166 THR A O 1
ATOM 1273 N N . LYS A 1 167 ? -20.500 6.395 11.621 1.00 89.06 167 LYS A N 1
ATOM 1274 C CA . LYS A 1 167 ? -20.688 6.820 13.011 1.00 89.06 167 LYS A CA 1
ATOM 1275 C C . LYS A 1 167 ? -19.865 5.903 13.903 1.00 89.06 167 LYS A C 1
ATOM 1277 O O . LYS A 1 167 ? -20.159 4.711 13.958 1.00 89.06 167 LYS A O 1
ATOM 1282 N N . TRP A 1 168 ? -18.868 6.456 14.578 1.00 88.12 168 TRP A N 1
ATOM 1283 C CA . TRP A 1 168 ? -18.001 5.728 15.500 1.00 88.12 168 TRP A CA 1
ATOM 1284 C C . TRP A 1 168 ? -18.504 5.875 16.933 1.00 88.12 168 TRP A C 1
ATOM 1286 O O . TRP A 1 168 ? -18.955 6.947 17.337 1.00 88.12 168 TRP A O 1
ATOM 1296 N N . GLU A 1 169 ? -18.435 4.790 17.698 1.00 87.31 169 GLU A N 1
ATOM 1297 C CA . GLU A 1 169 ? -18.572 4.866 19.151 1.00 87.31 169 GLU A CA 1
ATOM 1298 C C . GLU A 1 169 ? -17.361 5.566 19.766 1.00 87.31 169 GLU A C 1
ATOM 1300 O O . GLU A 1 169 ? -16.323 5.737 19.123 1.00 87.31 169 GLU A O 1
ATOM 1305 N N . LYS A 1 170 ? -17.490 5.971 21.033 1.00 83.06 170 LYS A N 1
ATOM 1306 C CA . LYS A 1 170 ? -16.361 6.519 21.777 1.00 83.06 170 LYS A CA 1
ATOM 1307 C C . LYS A 1 170 ? -15.286 5.437 21.895 1.00 83.06 170 LYS A C 1
ATOM 1309 O O . LYS A 1 170 ? -15.455 4.454 22.614 1.00 83.06 170 LYS A O 1
ATOM 1314 N N . THR A 1 171 ? -14.199 5.627 21.161 1.00 78.44 171 THR A N 1
ATOM 1315 C CA . THR A 1 171 ? -13.072 4.700 21.128 1.00 78.44 171 THR A CA 1
ATOM 1316 C C . THR A 1 171 ? -12.359 4.672 22.470 1.00 78.44 171 THR A C 1
ATOM 1318 O O . THR A 1 171 ? -12.176 5.717 23.105 1.00 78.44 171 THR A O 1
ATOM 1321 N N . MET A 1 172 ? -11.898 3.490 22.875 1.00 79.31 172 MET A N 1
ATOM 1322 C CA . MET A 1 172 ? -10.986 3.377 24.011 1.00 79.31 172 MET A CA 1
ATOM 1323 C C . MET A 1 172 ? -9.653 4.041 23.651 1.00 79.31 172 MET A C 1
ATOM 1325 O O . MET A 1 172 ? -9.082 3.768 22.596 1.00 79.31 172 MET A O 1
ATOM 1329 N N . GLN A 1 173 ? -9.122 4.872 24.549 1.00 78.38 173 GLN A N 1
ATOM 1330 C CA . GLN A 1 173 ? -7.731 5.306 24.443 1.00 78.38 173 GLN A CA 1
ATOM 1331 C C . GLN A 1 173 ? -6.813 4.141 24.844 1.00 78.38 173 GLN A C 1
ATOM 1333 O O . GLN A 1 173 ? -6.965 3.622 25.952 1.00 78.38 173 GLN A O 1
ATOM 1338 N N . PRO A 1 174 ? -5.854 3.725 23.995 1.00 80.69 174 PRO A N 1
ATOM 1339 C CA . PRO A 1 174 ? -4.922 2.662 24.358 1.00 80.69 174 PRO A CA 1
ATOM 1340 C C . PRO A 1 174 ? -4.106 3.028 25.605 1.00 80.69 174 PRO A C 1
ATOM 1342 O O . PRO A 1 174 ? -3.933 4.206 25.924 1.00 80.69 174 PRO A O 1
ATOM 1345 N N . SER A 1 175 ? -3.550 2.034 26.300 1.00 85.56 175 SER A N 1
ATOM 1346 C CA . SER A 1 175 ? -2.678 2.301 27.451 1.00 85.56 175 SER A CA 1
ATOM 1347 C C . SER A 1 175 ? -1.443 3.115 27.041 1.00 85.56 175 SER A C 1
ATOM 1349 O O . SER A 1 175 ? -0.979 3.042 25.900 1.00 85.56 175 SER A O 1
ATOM 1351 N N . ARG A 1 176 ? -0.861 3.875 27.981 1.00 84.75 176 ARG A N 1
ATOM 1352 C CA . ARG A 1 176 ? 0.347 4.681 27.711 1.00 84.75 176 ARG A CA 1
ATOM 1353 C C . ARG A 1 176 ? 1.488 3.838 27.140 1.00 84.75 176 ARG A C 1
ATOM 1355 O O . ARG A 1 176 ? 2.172 4.292 26.232 1.00 84.75 176 ARG A O 1
ATOM 1362 N N . THR A 1 177 ? 1.653 2.611 27.629 1.00 88.25 177 THR A N 1
ATOM 1363 C CA . THR A 1 177 ? 2.662 1.672 27.128 1.00 88.25 177 THR A CA 1
ATOM 1364 C C . THR A 1 177 ? 2.435 1.342 25.657 1.00 88.25 177 THR A C 1
ATOM 1366 O O . THR A 1 177 ? 3.361 1.462 24.862 1.00 88.25 177 THR A O 1
ATOM 1369 N N . VAL A 1 178 ? 1.201 0.998 25.269 1.00 87.06 178 VAL A N 1
ATOM 1370 C CA . VAL A 1 178 ? 0.859 0.682 23.871 1.00 87.06 178 VAL A CA 1
ATOM 1371 C C . VAL A 1 178 ? 1.081 1.891 22.967 1.00 87.06 178 VAL A C 1
ATOM 1373 O O . VAL A 1 178 ? 1.636 1.755 21.877 1.00 87.06 178 VAL A O 1
ATOM 1376 N N . GLN A 1 179 ? 0.699 3.083 23.421 1.00 86.06 179 GLN A N 1
ATOM 1377 C CA . GLN A 1 179 ? 0.907 4.304 22.649 1.00 86.06 179 GLN A CA 1
ATOM 1378 C C . GLN A 1 179 ? 2.401 4.620 22.458 1.00 86.06 179 GLN A C 1
ATOM 1380 O O . GLN A 1 179 ? 2.826 4.897 21.338 1.00 86.06 179 GLN A O 1
ATOM 1385 N N . ASN A 1 180 ? 3.208 4.515 23.522 1.00 87.69 180 ASN A N 1
ATOM 1386 C CA . ASN A 1 180 ? 4.659 4.717 23.453 1.00 87.69 180 ASN A CA 1
ATOM 1387 C C . ASN A 1 180 ? 5.315 3.714 22.493 1.00 87.69 180 ASN A C 1
ATOM 1389 O O . ASN A 1 180 ? 6.104 4.108 21.636 1.00 87.69 180 ASN A O 1
ATOM 1393 N N . LEU A 1 181 ? 4.955 2.430 22.601 1.00 91.12 181 LEU A N 1
ATOM 1394 C CA . LEU A 1 181 ? 5.459 1.385 21.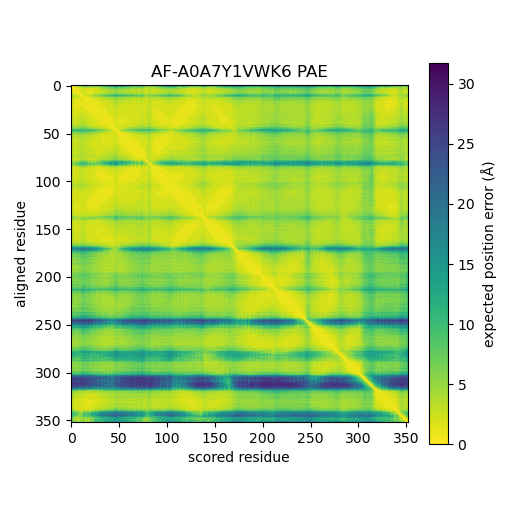709 1.00 91.12 181 LEU A CA 1
ATOM 1395 C C . LEU A 1 181 ? 5.058 1.638 20.254 1.00 91.12 181 LEU A C 1
ATOM 1397 O O . LEU A 1 181 ? 5.877 1.445 19.364 1.00 91.12 181 LEU A O 1
ATOM 1401 N N . SER A 1 182 ? 3.839 2.125 20.009 1.00 88.81 182 SER A N 1
ATOM 1402 C CA . SER A 1 182 ? 3.368 2.452 18.657 1.00 88.81 182 SER A CA 1
ATOM 1403 C C . SER A 1 182 ? 4.197 3.569 18.022 1.00 88.81 182 SER A C 1
ATOM 1405 O O . SER A 1 182 ? 4.530 3.495 16.844 1.00 88.81 182 SER A O 1
ATOM 1407 N N . ILE A 1 183 ? 4.575 4.589 18.794 1.00 87.44 183 ILE A N 1
ATOM 1408 C CA . ILE A 1 183 ? 5.396 5.702 18.294 1.00 87.44 183 ILE A CA 1
ATOM 1409 C C . ILE A 1 183 ? 6.824 5.256 18.024 1.00 87.44 183 ILE A C 1
ATOM 1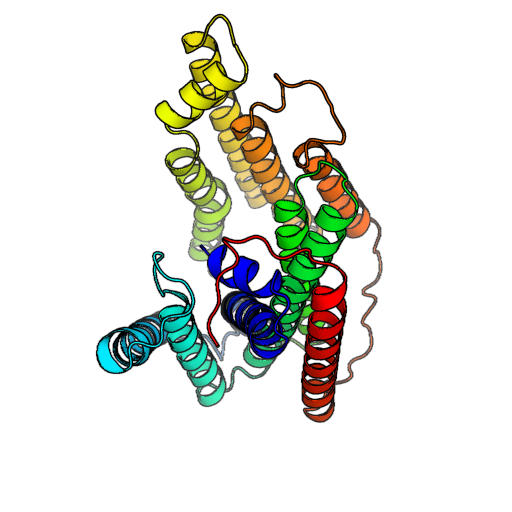411 O O . ILE A 1 183 ? 7.346 5.560 16.956 1.00 87.44 183 ILE A O 1
ATOM 1415 N N . ILE A 1 184 ? 7.427 4.487 18.934 1.00 90.25 184 ILE A N 1
ATOM 1416 C CA . ILE A 1 184 ? 8.745 3.881 18.699 1.00 90.25 184 ILE A CA 1
ATOM 1417 C C . ILE A 1 184 ? 8.695 3.017 17.434 1.00 90.25 184 ILE A C 1
ATOM 1419 O O . ILE A 1 184 ? 9.577 3.096 16.581 1.00 90.25 184 ILE A O 1
ATOM 1423 N N . PHE A 1 185 ? 7.634 2.232 17.265 1.00 91.69 185 PHE A N 1
ATOM 1424 C CA . PHE A 1 185 ? 7.488 1.382 16.096 1.00 91.69 185 PHE A CA 1
ATOM 1425 C C . PHE A 1 185 ? 7.390 2.196 14.797 1.00 91.69 185 PHE A C 1
ATOM 1427 O O . PHE A 1 185 ? 8.120 1.930 13.846 1.00 91.69 185 PHE A O 1
ATOM 1434 N N . ILE A 1 186 ? 6.537 3.221 14.767 1.00 90.88 186 ILE A N 1
ATOM 1435 C CA . ILE A 1 186 ? 6.263 4.014 13.562 1.00 90.88 186 ILE A CA 1
ATOM 1436 C C . ILE A 1 186 ? 7.422 4.952 13.196 1.00 90.88 186 ILE A C 1
ATOM 1438 O O . ILE A 1 186 ? 7.736 5.077 12.015 1.00 90.88 186 ILE A O 1
ATOM 1442 N N . PHE A 1 187 ? 8.046 5.610 14.176 1.00 91.00 187 PHE A N 1
ATOM 1443 C CA . PHE A 1 187 ? 9.044 6.663 13.936 1.00 91.00 187 PHE A CA 1
ATOM 1444 C C . PHE A 1 187 ? 10.494 6.193 14.030 1.00 91.00 187 PHE A C 1
ATOM 1446 O O . PHE A 1 187 ? 11.379 6.923 13.595 1.00 91.00 187 PHE A O 1
ATOM 1453 N N . LEU A 1 188 ? 10.747 5.000 14.572 1.00 91.06 188 LEU A N 1
ATOM 1454 C CA . LEU A 1 188 ? 12.097 4.447 14.669 1.00 91.06 188 LEU A CA 1
ATOM 1455 C C . LEU A 1 188 ? 12.199 3.094 13.965 1.00 91.06 188 LEU A C 1
ATOM 1457 O O . LEU A 1 188 ? 12.955 2.968 13.008 1.00 91.06 188 LEU A O 1
ATOM 1461 N N . ILE A 1 189 ? 11.421 2.094 14.386 1.00 94.38 189 ILE A N 1
ATOM 1462 C CA . ILE A 1 189 ? 11.590 0.720 13.881 1.00 94.38 189 ILE A CA 1
ATOM 1463 C C . ILE A 1 189 ? 11.278 0.633 12.383 1.00 94.38 189 ILE A C 1
ATOM 1465 O O . ILE A 1 189 ? 12.088 0.099 11.631 1.00 94.38 189 ILE A O 1
ATOM 1469 N N . LEU A 1 190 ? 10.146 1.176 11.921 1.00 92.94 190 LEU A N 1
ATOM 1470 C CA . LEU A 1 190 ? 9.784 1.120 10.501 1.00 92.94 190 LEU A CA 1
ATOM 1471 C C . LEU A 1 190 ? 10.784 1.869 9.593 1.00 92.94 190 LEU A C 1
ATOM 1473 O O . LEU A 1 190 ? 11.215 1.273 8.601 1.00 92.94 190 LEU A O 1
ATOM 1477 N N . PRO A 1 191 ? 11.216 3.113 9.893 1.00 93.88 191 PRO A N 1
ATOM 1478 C CA . PRO A 1 191 ? 12.270 3.771 9.122 1.00 93.88 191 PRO A CA 1
ATOM 1479 C C . PRO A 1 191 ? 13.589 2.996 9.118 1.00 93.88 191 PRO A C 1
ATOM 1481 O O . PRO A 1 191 ? 14.208 2.885 8.065 1.00 93.88 191 PRO A O 1
ATOM 1484 N N . LEU A 1 192 ? 13.990 2.400 10.248 1.00 95.06 192 LEU A N 1
ATOM 1485 C CA . LEU A 1 192 ? 15.201 1.576 10.321 1.00 95.06 192 LEU A CA 1
ATOM 1486 C C . LEU A 1 192 ? 15.102 0.322 9.451 1.00 95.06 192 LEU A C 1
ATOM 1488 O O . LEU A 1 192 ? 16.034 0.018 8.715 1.00 95.06 192 LEU A O 1
ATOM 1492 N N . VAL A 1 193 ? 13.974 -0.392 9.482 1.00 95.06 193 VAL A N 1
ATOM 1493 C CA . VAL A 1 193 ? 13.756 -1.560 8.611 1.00 95.06 193 VAL A CA 1
ATOM 1494 C C . VAL A 1 193 ? 13.851 -1.161 7.138 1.00 95.06 193 VAL A C 1
ATOM 1496 O O . VAL A 1 193 ? 14.490 -1.860 6.350 1.00 95.06 193 VAL A O 1
ATOM 1499 N N . ASN A 1 194 ? 13.265 -0.020 6.766 1.00 92.56 194 ASN A N 1
ATOM 1500 C CA . ASN A 1 194 ? 13.357 0.499 5.402 1.00 92.56 194 ASN A CA 1
ATOM 1501 C C . ASN A 1 194 ? 14.782 0.924 5.036 1.00 92.56 194 ASN A C 1
ATOM 1503 O O . ASN A 1 194 ? 15.222 0.647 3.923 1.00 92.56 194 ASN A O 1
ATOM 1507 N N . TYR A 1 195 ? 15.525 1.519 5.970 1.00 95.25 195 TYR A N 1
ATOM 1508 C CA . TYR A 1 195 ? 16.939 1.822 5.788 1.00 95.25 195 TYR A CA 1
ATOM 1509 C C . TYR A 1 195 ? 17.751 0.553 5.534 1.00 95.25 195 TYR A C 1
ATOM 1511 O O . TYR A 1 195 ? 18.365 0.436 4.483 1.00 95.25 195 TYR A O 1
ATOM 1519 N N . PHE A 1 196 ? 17.684 -0.443 6.417 1.00 95.19 196 PHE A N 1
ATOM 1520 C CA . PHE A 1 196 ? 18.457 -1.679 6.257 1.00 95.19 196 PHE A CA 1
ATOM 1521 C C . PHE A 1 196 ? 18.070 -2.479 5.007 1.00 95.19 196 PHE A C 1
ATOM 1523 O O . PHE A 1 196 ? 18.906 -3.176 4.440 1.00 95.19 196 PHE A O 1
ATOM 1530 N N . SER A 1 197 ? 16.821 -2.368 4.551 1.00 92.06 197 SER A N 1
ATOM 1531 C CA . SER A 1 197 ? 16.362 -3.042 3.330 1.00 92.06 197 SER A CA 1
ATOM 1532 C C . SER A 1 197 ? 16.731 -2.279 2.050 1.00 92.06 197 SER A C 1
ATOM 1534 O O . SER A 1 197 ? 16.933 -2.890 0.996 1.00 92.06 197 SER A O 1
ATOM 1536 N N . GLY A 1 198 ? 16.760 -0.945 2.107 1.00 90.50 198 GLY A N 1
ATOM 1537 C CA . GLY A 1 198 ? 16.952 -0.063 0.952 1.00 90.50 198 GLY A CA 1
ATOM 1538 C C . GLY A 1 198 ? 18.394 0.399 0.752 1.00 90.50 198 GLY A C 1
ATOM 1539 O O . GLY A 1 198 ? 18.882 0.402 -0.368 1.00 90.50 198 GLY A O 1
ATOM 1540 N N . PHE A 1 199 ? 19.095 0.733 1.830 1.00 95.06 199 PHE A N 1
ATOM 1541 C CA . PHE A 1 199 ? 20.433 1.323 1.835 1.00 95.06 199 PHE A CA 1
ATOM 1542 C C . PHE A 1 199 ? 21.504 0.258 2.074 1.00 95.06 199 PHE A C 1
ATOM 1544 O O . PHE A 1 199 ? 22.307 0.355 2.994 1.00 95.06 199 PHE A O 1
ATOM 1551 N N . THR A 1 200 ? 21.494 -0.805 1.277 1.00 95.56 200 THR A N 1
ATOM 1552 C CA . THR A 1 200 ? 22.613 -1.757 1.250 1.00 95.56 200 THR A CA 1
ATOM 1553 C C . THR A 1 200 ? 23.759 -1.157 0.446 1.00 95.56 200 THR A C 1
ATOM 1555 O O . THR A 1 200 ? 23.497 -0.530 -0.579 1.00 95.56 200 THR A O 1
ATOM 1558 N N . GLU A 1 201 ? 25.003 -1.403 0.855 1.00 93.75 201 GLU A N 1
ATOM 1559 C CA . GLU A 1 201 ? 26.189 -0.848 0.190 1.00 93.75 201 GLU A CA 1
ATOM 1560 C C . GLU A 1 201 ? 26.200 -1.115 -1.326 1.00 93.75 201 GLU A C 1
ATOM 1562 O O . GLU A 1 201 ? 26.398 -0.185 -2.099 1.00 93.75 201 GLU A O 1
ATOM 1567 N N . GLU A 1 202 ? 25.871 -2.342 -1.747 1.00 95.25 202 GLU A N 1
ATOM 1568 C CA . GLU A 1 202 ? 25.733 -2.746 -3.159 1.00 95.25 202 GLU A CA 1
ATOM 1569 C C . GLU A 1 202 ? 24.817 -1.794 -3.948 1.00 95.25 202 GLU A C 1
ATOM 1571 O O . GLU A 1 202 ? 25.255 -1.145 -4.889 1.00 95.25 202 GLU A O 1
ATOM 1576 N N . LYS A 1 203 ? 23.573 -1.598 -3.493 1.00 93.94 203 LYS A N 1
ATOM 1577 C CA . LYS A 1 203 ? 22.597 -0.715 -4.159 1.00 93.94 203 LYS A CA 1
ATOM 1578 C C . LYS A 1 203 ? 23.056 0.738 -4.271 1.00 93.94 203 LYS A C 1
ATOM 1580 O O . LYS A 1 203 ? 22.721 1.407 -5.246 1.00 93.94 203 LYS A O 1
ATOM 1585 N N . ILE A 1 204 ? 23.752 1.257 -3.257 1.00 95.62 204 ILE A N 1
ATOM 1586 C CA . ILE A 1 204 ? 24.219 2.650 -3.261 1.00 95.62 204 ILE A CA 1
ATOM 1587 C C . ILE A 1 204 ? 25.448 2.805 -4.163 1.00 95.62 204 ILE A C 1
ATOM 1589 O O . ILE A 1 204 ? 25.559 3.817 -4.856 1.00 95.62 204 ILE A O 1
ATOM 1593 N N . ARG A 1 205 ? 26.330 1.800 -4.216 1.00 95.88 205 ARG A N 1
ATOM 1594 C CA . ARG A 1 205 ? 27.437 1.749 -5.183 1.00 95.88 205 ARG A CA 1
ATOM 1595 C C . ARG A 1 205 ? 26.914 1.664 -6.615 1.00 95.88 205 ARG A C 1
ATOM 1597 O O . ARG A 1 205 ? 27.293 2.504 -7.424 1.00 95.88 205 ARG A O 1
ATOM 1604 N N . ASP A 1 206 ? 25.960 0.774 -6.889 1.00 94.88 206 ASP A N 1
ATOM 1605 C CA . ASP A 1 206 ? 25.302 0.672 -8.199 1.00 94.88 206 ASP A CA 1
ATOM 1606 C C . ASP A 1 206 ? 24.681 2.012 -8.618 1.00 94.88 206 ASP A C 1
ATOM 1608 O O . ASP A 1 206 ? 24.759 2.430 -9.774 1.00 94.88 206 ASP A O 1
ATOM 1612 N N . LEU A 1 207 ? 24.045 2.722 -7.680 1.00 93.56 207 LEU A N 1
ATOM 1613 C CA . LEU A 1 207 ? 23.519 4.062 -7.929 1.00 93.56 207 LEU A CA 1
ATOM 1614 C C . LEU A 1 207 ? 24.639 5.052 -8.281 1.00 93.56 207 LEU A C 1
ATOM 1616 O O . LEU A 1 207 ? 24.489 5.800 -9.244 1.00 93.56 207 LEU A O 1
ATOM 1620 N N . ALA A 1 208 ? 25.741 5.063 -7.530 1.00 94.31 208 ALA A N 1
ATOM 1621 C CA . ALA A 1 208 ? 26.877 5.953 -7.772 1.00 94.31 208 ALA A CA 1
ATOM 1622 C C . ALA A 1 208 ? 27.496 5.730 -9.162 1.00 94.31 208 ALA A C 1
ATOM 1624 O O . ALA A 1 208 ? 27.774 6.695 -9.876 1.00 94.31 208 ALA A O 1
ATOM 1625 N N . GLU A 1 209 ? 27.644 4.467 -9.568 1.00 94.25 209 GLU A N 1
ATOM 1626 C CA . GLU A 1 209 ? 28.131 4.078 -10.896 1.00 94.25 209 GLU A CA 1
ATOM 1627 C C . GLU A 1 209 ? 27.177 4.540 -12.003 1.00 94.25 209 GLU A C 1
ATOM 1629 O O . GLU A 1 209 ? 27.603 5.180 -12.967 1.00 94.25 209 GLU A O 1
ATOM 1634 N N . ASN A 1 210 ? 25.870 4.310 -11.835 1.00 91.44 210 ASN A N 1
ATOM 1635 C CA . ASN A 1 210 ? 24.848 4.766 -12.784 1.00 91.44 210 ASN A CA 1
ATOM 1636 C C . ASN A 1 210 ? 24.808 6.295 -12.924 1.00 91.44 210 ASN A C 1
ATOM 1638 O O . ASN A 1 210 ? 24.467 6.814 -13.987 1.00 91.44 210 ASN A O 1
ATOM 1642 N N . LEU A 1 211 ? 25.156 7.017 -11.859 1.00 90.94 211 LEU A N 1
ATOM 1643 C CA . LEU A 1 211 ? 25.270 8.474 -11.845 1.00 90.94 211 LEU A CA 1
ATOM 1644 C C . LEU A 1 211 ? 26.650 8.980 -12.290 1.00 90.94 211 LEU A C 1
ATOM 1646 O O . LEU A 1 211 ? 26.853 10.191 -12.347 1.00 90.94 211 LEU A O 1
ATOM 1650 N N . SER A 1 212 ? 27.585 8.082 -12.626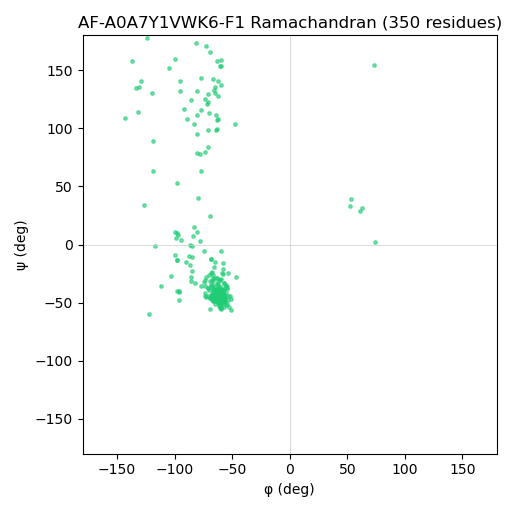 1.00 93.19 212 SER A N 1
ATOM 1651 C CA . SER A 1 212 ? 28.965 8.418 -13.010 1.00 93.19 212 SER A CA 1
ATOM 1652 C C . SER A 1 212 ? 29.678 9.302 -11.978 1.00 93.19 212 SER A C 1
ATOM 1654 O O . SER A 1 212 ? 30.415 10.226 -12.330 1.00 93.19 212 SER A O 1
ATOM 1656 N N . VAL A 1 213 ? 29.444 9.039 -10.689 1.00 92.62 213 VAL A N 1
ATOM 1657 C CA . VAL A 1 213 ? 30.078 9.784 -9.597 1.00 92.62 213 VAL A CA 1
ATOM 1658 C C . VAL A 1 213 ? 31.561 9.422 -9.520 1.00 92.62 213 VAL A C 1
ATOM 1660 O O . VAL A 1 213 ? 31.922 8.250 -9.484 1.00 92.62 213 VAL A O 1
ATOM 1663 N N . SER A 1 214 ? 32.430 10.434 -9.478 1.00 90.31 214 SER A N 1
ATOM 1664 C CA . SER A 1 214 ? 33.888 10.249 -9.497 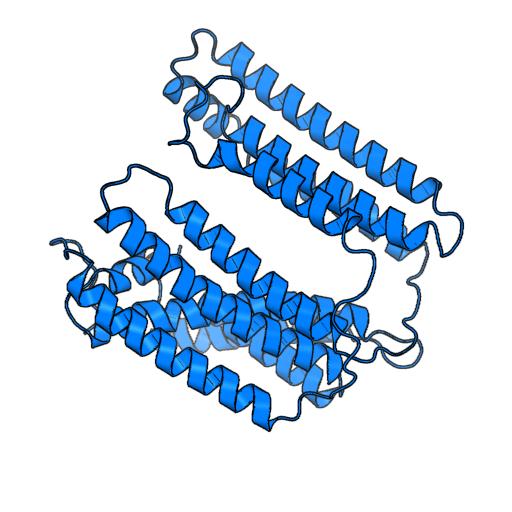1.00 90.31 214 SER A CA 1
ATOM 1665 C C . SER A 1 214 ? 34.450 9.597 -8.231 1.00 90.31 214 SER A C 1
ATOM 1667 O O . SER A 1 214 ? 35.424 8.857 -8.308 1.00 90.31 214 SER A O 1
ATOM 1669 N N . ASP A 1 215 ? 33.860 9.897 -7.072 1.00 94.38 215 ASP A N 1
ATOM 1670 C CA . ASP A 1 215 ? 34.256 9.359 -5.768 1.00 94.38 215 ASP A CA 1
ATOM 1671 C C . ASP A 1 215 ? 33.085 8.578 -5.162 1.00 94.38 215 ASP A C 1
ATOM 1673 O O . ASP A 1 215 ? 32.217 9.124 -4.471 1.00 94.38 215 ASP A O 1
ATOM 1677 N N . ILE A 1 216 ? 33.043 7.289 -5.496 1.00 94.25 216 ILE A N 1
ATOM 1678 C CA . ILE A 1 216 ? 31.976 6.372 -5.089 1.00 94.25 216 ILE A CA 1
ATOM 1679 C C . ILE A 1 216 ? 31.974 6.183 -3.569 1.00 94.25 216 ILE A C 1
ATOM 1681 O O . ILE A 1 216 ? 30.902 6.152 -2.968 1.00 94.25 216 ILE A O 1
ATOM 1685 N N . ASP A 1 217 ? 33.142 6.087 -2.932 1.00 94.88 217 ASP A N 1
ATOM 1686 C CA . ASP A 1 217 ? 33.229 5.809 -1.496 1.00 94.88 217 ASP A CA 1
ATOM 1687 C C . ASP A 1 217 ? 32.711 6.990 -0.669 1.00 94.88 217 ASP A C 1
ATOM 1689 O O . ASP A 1 217 ? 31.902 6.799 0.247 1.00 94.88 217 ASP A O 1
ATOM 1693 N N . SER A 1 218 ? 33.090 8.220 -1.034 1.00 94.62 218 SER A N 1
ATOM 1694 C CA . SER A 1 218 ? 32.527 9.417 -0.403 1.00 94.62 218 SER A CA 1
ATOM 1695 C C . SER A 1 218 ? 31.021 9.512 -0.639 1.00 94.62 218 SER A C 1
ATOM 1697 O O . SER A 1 218 ? 30.274 9.801 0.296 1.00 94.62 218 SER A O 1
ATOM 1699 N N . PHE A 1 219 ? 30.545 9.230 -1.857 1.00 94.88 219 PHE A N 1
ATOM 1700 C CA . PHE A 1 219 ? 29.113 9.241 -2.166 1.00 94.88 219 PHE A CA 1
ATOM 1701 C C . PHE A 1 219 ? 28.329 8.254 -1.299 1.00 94.88 219 PHE A C 1
ATOM 1703 O O . PHE A 1 219 ? 27.329 8.637 -0.692 1.00 94.88 219 PHE A O 1
ATOM 1710 N N . VAL A 1 220 ? 28.797 7.008 -1.192 1.00 95.38 220 VAL A N 1
ATOM 1711 C CA . VAL A 1 220 ? 28.174 5.978 -0.351 1.00 95.38 220 VAL A CA 1
ATOM 1712 C C . VAL A 1 220 ? 28.088 6.459 1.097 1.00 95.38 220 VAL A C 1
ATOM 1714 O O . VAL A 1 220 ? 27.009 6.425 1.695 1.00 95.38 220 VAL A O 1
ATOM 1717 N N . LEU A 1 221 ? 29.191 6.977 1.647 1.00 95.38 221 LEU A N 1
ATOM 1718 C CA . LEU A 1 221 ? 29.223 7.518 3.005 1.00 95.38 221 LEU A CA 1
ATOM 1719 C C . LEU A 1 221 ? 28.199 8.649 3.193 1.00 95.38 221 LEU A C 1
ATOM 1721 O O . LEU A 1 221 ? 27.440 8.628 4.167 1.00 95.38 221 LEU A O 1
ATOM 1725 N N . PHE A 1 222 ? 28.137 9.607 2.264 1.00 95.00 222 PHE A N 1
ATOM 1726 C CA . PHE A 1 222 ? 27.187 10.719 2.334 1.00 95.00 222 PHE A CA 1
ATOM 1727 C C . PHE A 1 222 ? 25.733 10.243 2.292 1.00 95.00 222 PHE A C 1
ATOM 1729 O O . PHE A 1 222 ? 24.951 10.657 3.147 1.00 95.00 222 PHE A O 1
ATOM 1736 N N . GLN A 1 223 ? 25.381 9.316 1.397 1.00 95.12 223 GLN A N 1
ATOM 1737 C CA . GLN A 1 223 ? 24.024 8.758 1.318 1.00 95.12 223 GLN A CA 1
ATOM 1738 C C . GLN A 1 223 ? 23.594 8.100 2.640 1.00 95.12 223 GLN A C 1
ATOM 1740 O O . GLN A 1 223 ? 22.466 8.289 3.107 1.00 95.12 223 GLN A O 1
ATOM 1745 N N . HIS A 1 224 ? 24.499 7.366 3.297 1.00 96.25 224 HIS A N 1
ATOM 1746 C CA . HIS A 1 224 ? 24.213 6.789 4.610 1.00 96.25 224 HIS A CA 1
ATOM 1747 C C . HIS A 1 224 ? 24.054 7.859 5.696 1.00 96.25 224 HIS A C 1
ATOM 1749 O O . HIS A 1 224 ? 23.138 7.747 6.515 1.00 96.25 224 HIS A O 1
ATOM 1755 N N . ILE A 1 225 ? 24.908 8.888 5.714 1.00 96.12 225 ILE A N 1
ATOM 1756 C CA . ILE A 1 225 ? 24.820 9.992 6.681 1.00 96.12 225 ILE A CA 1
ATOM 1757 C C . ILE A 1 225 ? 23.492 10.740 6.523 1.00 96.12 225 ILE A C 1
ATOM 1759 O O . ILE A 1 225 ? 22.789 10.943 7.513 1.00 96.12 225 ILE A O 1
ATOM 1763 N N . GLU A 1 226 ? 23.106 11.105 5.301 1.00 94.94 226 GLU A N 1
ATOM 1764 C CA . GLU A 1 226 ? 21.847 11.806 5.017 1.00 94.94 226 GLU A CA 1
ATOM 1765 C C . GLU A 1 226 ? 20.625 10.995 5.467 1.00 94.94 226 GLU A C 1
ATOM 1767 O O . GLU A 1 226 ? 19.691 11.535 6.078 1.00 94.94 226 GLU A O 1
ATOM 1772 N N . ALA A 1 227 ? 20.640 9.683 5.221 1.00 95.56 227 ALA A N 1
ATOM 1773 C CA . ALA A 1 227 ? 19.577 8.789 5.659 1.00 95.56 227 ALA A CA 1
ATOM 1774 C C . ALA A 1 227 ? 19.500 8.698 7.193 1.00 95.56 227 ALA A C 1
ATOM 1776 O O . ALA A 1 227 ? 18.412 8.832 7.760 1.00 95.56 227 ALA A O 1
ATOM 1777 N N . TRP A 1 228 ? 20.634 8.542 7.885 1.00 96.38 228 TRP A N 1
ATOM 1778 C CA . TRP A 1 228 ? 20.681 8.504 9.352 1.00 96.38 228 TRP A CA 1
ATOM 1779 C C . TRP A 1 228 ? 20.243 9.818 9.995 1.00 96.38 228 TRP A C 1
ATOM 1781 O O . TRP A 1 228 ? 19.489 9.799 10.973 1.00 96.38 228 TRP A O 1
ATOM 1791 N N . LEU A 1 229 ? 20.672 10.954 9.442 1.00 95.81 229 LEU A N 1
ATOM 1792 C CA . LEU A 1 229 ? 20.239 12.277 9.889 1.00 95.81 229 LEU A CA 1
ATOM 1793 C C . LEU A 1 229 ? 18.727 12.433 9.730 1.00 95.81 229 LEU A C 1
ATOM 1795 O O . LEU A 1 229 ? 18.063 12.875 10.667 1.00 95.81 229 LEU A O 1
ATOM 1799 N N . SER A 1 230 ? 18.173 12.000 8.594 1.00 94.12 230 SER A N 1
ATOM 1800 C CA . SER A 1 230 ? 16.728 12.023 8.348 1.00 94.12 230 SER A CA 1
ATOM 1801 C C . SER A 1 230 ? 15.975 11.179 9.380 1.00 94.12 230 SER A C 1
ATOM 1803 O O . SER A 1 230 ? 15.095 11.692 10.071 1.00 94.12 230 SER A O 1
ATOM 1805 N N . ILE A 1 231 ? 16.352 9.910 9.563 1.00 94.94 231 ILE A N 1
ATOM 1806 C CA . ILE A 1 231 ? 15.700 9.012 10.534 1.00 94.94 231 ILE A CA 1
ATOM 1807 C C . ILE A 1 231 ? 15.768 9.598 11.947 1.00 94.94 231 ILE A C 1
ATOM 1809 O O . ILE A 1 231 ? 14.753 9.655 12.639 1.00 94.94 231 ILE A O 1
ATOM 1813 N N . THR A 1 232 ? 16.941 10.082 12.360 1.00 94.94 232 THR A N 1
ATOM 1814 C CA . THR A 1 232 ? 17.153 10.635 13.705 1.00 94.94 232 THR A CA 1
ATOM 1815 C C . THR A 1 232 ? 16.330 11.900 13.929 1.00 94.94 232 THR A C 1
ATOM 1817 O O . THR A 1 232 ? 15.673 12.030 14.963 1.00 94.94 232 THR A O 1
ATOM 1820 N N . LEU A 1 233 ? 16.310 12.811 12.953 1.00 94.25 233 LEU A N 1
ATOM 1821 C CA . LEU A 1 233 ? 15.534 14.046 13.018 1.00 94.25 233 LEU A CA 1
ATOM 1822 C C . LEU A 1 233 ? 14.038 13.753 13.164 1.00 94.25 233 LEU A C 1
ATOM 1824 O O . LEU A 1 233 ? 13.385 14.299 14.054 1.00 94.25 233 LEU A O 1
ATOM 1828 N N . PHE A 1 234 ? 13.482 12.873 12.329 1.00 92.44 234 PHE A N 1
ATOM 1829 C CA . PHE A 1 234 ? 12.051 12.571 12.380 1.00 92.44 234 PHE A CA 1
ATOM 1830 C C . PHE A 1 234 ? 11.662 11.710 13.582 1.00 92.44 234 PHE A C 1
ATOM 1832 O O . PHE A 1 234 ? 10.568 11.899 14.119 1.00 92.44 234 PHE A O 1
ATOM 1839 N N . ALA A 1 235 ? 12.552 10.844 14.071 1.00 91.75 235 ALA A N 1
ATOM 1840 C CA . ALA A 1 235 ? 12.369 10.171 15.354 1.00 91.75 235 ALA A CA 1
ATOM 1841 C C . ALA A 1 235 ? 12.310 11.188 16.506 1.00 91.75 235 ALA A C 1
ATOM 1843 O O . ALA A 1 235 ? 11.397 11.128 17.332 1.00 91.75 235 ALA A O 1
ATOM 1844 N N . ALA A 1 236 ? 13.220 12.168 16.524 1.00 91.44 236 ALA A N 1
ATOM 1845 C CA . ALA A 1 236 ? 13.227 13.235 17.520 1.00 91.44 236 ALA A CA 1
ATOM 1846 C C . ALA A 1 236 ? 11.960 14.101 17.448 1.00 91.44 236 ALA A C 1
ATOM 1848 O O . ALA A 1 236 ? 11.359 14.368 18.486 1.00 91.44 236 ALA A O 1
ATOM 1849 N N . ILE A 1 237 ? 11.501 14.476 16.246 1.00 88.88 237 ILE A N 1
ATOM 1850 C CA . ILE A 1 237 ? 10.228 15.193 16.052 1.00 88.88 237 ILE A CA 1
ATOM 1851 C C . ILE A 1 237 ? 9.059 14.362 16.590 1.00 88.88 237 ILE A C 1
ATOM 1853 O O . ILE A 1 237 ? 8.231 14.893 17.329 1.00 88.88 237 ILE A O 1
ATOM 1857 N N . GLY A 1 238 ? 9.005 13.064 16.275 1.00 85.44 238 GLY A N 1
ATOM 1858 C CA . GLY A 1 238 ? 7.950 12.169 16.750 1.00 85.44 238 GLY A CA 1
ATOM 1859 C C . GLY A 1 238 ? 7.899 12.064 18.277 1.00 85.44 238 GLY A C 1
ATOM 1860 O O . GLY A 1 238 ? 6.822 12.148 18.870 1.00 85.44 238 GLY A O 1
ATOM 1861 N N . ILE A 1 239 ? 9.061 11.945 18.926 1.00 85.44 239 ILE A N 1
ATOM 1862 C CA . ILE A 1 239 ? 9.191 11.896 20.392 1.00 85.44 239 ILE A CA 1
ATOM 1863 C C . ILE A 1 239 ? 8.848 13.251 21.026 1.00 85.44 239 ILE A C 1
ATOM 1865 O O . ILE A 1 239 ? 8.084 13.304 21.990 1.00 85.44 239 ILE A O 1
ATOM 1869 N N . ALA A 1 240 ? 9.368 14.353 20.483 1.00 85.31 240 ALA A N 1
ATOM 1870 C CA . ALA A 1 240 ? 9.116 15.697 20.996 1.00 85.31 240 ALA A CA 1
ATOM 1871 C C . ALA A 1 240 ? 7.631 16.058 20.904 1.00 85.31 240 ALA A C 1
ATOM 1873 O O . ALA A 1 240 ? 7.030 16.498 21.885 1.00 85.31 240 ALA A O 1
ATOM 1874 N N . ALA A 1 241 ? 7.020 15.811 19.746 1.00 80.94 241 ALA A N 1
ATOM 1875 C CA . ALA A 1 241 ? 5.603 16.047 19.543 1.00 80.94 241 ALA A CA 1
ATOM 1876 C C . ALA A 1 241 ? 4.772 15.162 20.494 1.00 80.94 241 ALA A C 1
ATOM 1878 O O . ALA A 1 241 ? 3.781 15.622 21.062 1.00 80.94 241 ALA A O 1
ATOM 1879 N N . TRP A 1 242 ? 5.192 13.911 20.721 1.00 80.94 242 TRP A N 1
ATOM 1880 C CA . TRP A 1 242 ? 4.532 13.013 21.667 1.00 80.94 242 TRP A CA 1
ATOM 1881 C C . TRP A 1 242 ? 4.556 13.526 23.109 1.00 80.94 242 TRP A C 1
ATOM 1883 O O . TRP A 1 242 ? 3.538 13.466 23.804 1.00 80.94 242 TRP A O 1
ATOM 1893 N N . TRP A 1 243 ? 5.693 14.052 23.561 1.00 81.12 243 TRP A N 1
ATOM 1894 C CA . TRP A 1 243 ? 5.829 14.636 24.896 1.00 81.12 243 TRP A CA 1
ATOM 1895 C C . TRP A 1 243 ? 5.009 15.914 25.076 1.00 81.12 243 TRP A C 1
ATOM 1897 O O . TRP A 1 243 ? 4.540 16.180 26.180 1.00 81.12 243 TRP A O 1
ATOM 1907 N N . GLN A 1 244 ? 4.772 16.665 24.001 1.00 78.50 244 GLN A N 1
ATOM 1908 C CA . GLN A 1 244 ? 3.980 17.898 24.023 1.00 78.50 244 GLN A CA 1
ATOM 1909 C C . GLN A 1 244 ? 2.464 17.678 23.911 1.00 78.50 244 GLN A C 1
ATOM 1911 O O . GLN A 1 244 ? 1.712 18.648 23.794 1.00 78.50 244 GLN A O 1
ATOM 1916 N N . ARG A 1 245 ? 1.968 16.433 23.956 1.00 72.75 245 ARG A N 1
ATOM 1917 C CA . ARG A 1 245 ? 0.524 16.169 23.886 1.00 72.75 245 ARG A CA 1
ATOM 1918 C C . ARG A 1 245 ? -0.199 16.775 25.103 1.00 72.75 245 ARG A C 1
ATOM 1920 O O . ARG A 1 245 ? -0.238 16.206 26.191 1.00 72.75 245 ARG A O 1
ATOM 1927 N N . ALA A 1 246 ? -0.791 17.948 24.927 1.00 54.06 246 ALA A N 1
ATOM 1928 C CA . ALA A 1 246 ? -1.561 18.625 25.961 1.00 54.06 246 ALA A CA 1
ATOM 1929 C C . ALA A 1 246 ? -2.903 19.082 25.379 1.00 54.06 246 ALA A C 1
ATOM 1931 O O . ALA A 1 246 ? -2.933 19.973 24.541 1.00 54.06 246 ALA A O 1
ATOM 1932 N N . SER A 1 247 ? -4.012 18.505 25.858 1.00 61.16 247 SER A N 1
ATOM 1933 C CA . SER A 1 247 ? -5.416 18.787 25.480 1.00 61.16 247 SER A CA 1
ATOM 1934 C C . SER A 1 247 ? -5.914 18.286 24.106 1.00 61.16 247 SER A C 1
ATOM 1936 O O . SER A 1 247 ? -5.160 18.150 23.141 1.00 61.16 247 SER A O 1
ATOM 1938 N N . ASP A 1 248 ? -7.232 18.065 24.009 1.00 59.72 248 ASP A N 1
ATOM 1939 C CA . ASP A 1 248 ? -7.939 17.529 22.830 1.00 59.72 248 ASP A CA 1
ATOM 1940 C C . ASP A 1 248 ? -7.792 18.392 21.559 1.00 59.72 248 ASP A C 1
ATOM 1942 O O . ASP A 1 248 ? -7.808 17.874 20.440 1.00 59.72 248 ASP A O 1
ATOM 1946 N N . ARG A 1 249 ? -7.618 19.718 21.693 1.00 55.66 249 ARG A N 1
ATOM 1947 C CA . ARG A 1 249 ? -7.446 20.621 20.536 1.00 55.66 249 ARG A CA 1
ATOM 1948 C C . ARG A 1 249 ? -6.068 20.472 19.893 1.00 55.66 249 ARG A C 1
ATOM 1950 O O . ARG A 1 249 ? -5.975 20.521 18.666 1.00 55.66 249 ARG A O 1
ATOM 1957 N N . LEU A 1 250 ? -5.024 20.238 20.692 1.00 61.66 250 LEU A N 1
ATOM 1958 C CA . LEU A 1 250 ? -3.706 19.895 20.157 1.00 61.66 250 LEU A CA 1
ATOM 1959 C C . LEU A 1 250 ? -3.716 18.514 19.500 1.00 61.66 250 LEU A C 1
ATOM 1961 O O . LEU A 1 250 ? -2.924 18.296 18.597 1.00 61.66 250 LEU A O 1
ATOM 1965 N N . GLN A 1 251 ? -4.621 17.603 19.875 1.00 69.06 251 GLN A N 1
ATOM 1966 C CA . GLN A 1 251 ? -4.605 16.221 19.387 1.00 69.06 251 GLN A CA 1
ATOM 1967 C C . GLN A 1 251 ? -4.831 16.099 17.869 1.00 69.06 251 GLN A C 1
ATOM 1969 O O . GLN A 1 251 ? -4.149 15.312 17.218 1.00 69.06 251 GLN A O 1
ATOM 1974 N N . LYS A 1 252 ? -5.731 16.900 17.276 1.00 71.56 252 LYS A N 1
ATOM 1975 C CA . LYS A 1 252 ? -5.966 16.886 15.814 1.00 71.56 252 LYS A CA 1
ATOM 1976 C C . LYS A 1 252 ? -4.767 17.422 15.033 1.00 71.56 252 LYS A C 1
ATOM 1978 O O . LYS A 1 252 ? -4.318 16.792 14.079 1.00 71.56 252 LYS A O 1
ATOM 1983 N N . TRP A 1 253 ? -4.244 18.569 15.466 1.00 75.88 253 TRP A N 1
ATOM 1984 C CA . TRP A 1 253 ? -3.035 19.161 14.893 1.00 75.88 253 TRP A CA 1
ATOM 1985 C C . TRP A 1 253 ? -1.832 18.235 15.058 1.00 75.88 253 TRP A C 1
ATOM 1987 O O . TRP A 1 253 ? -1.064 18.049 14.124 1.00 75.88 253 TRP A O 1
ATOM 1997 N N . PHE A 1 254 ? -1.723 17.584 16.212 1.00 79.19 254 PHE A N 1
ATOM 1998 C CA . PHE A 1 254 ? -0.692 16.605 16.510 1.00 79.19 254 PHE A CA 1
ATOM 1999 C C . PHE A 1 254 ? -0.748 15.407 15.556 1.00 79.19 254 PHE A C 1
ATOM 2001 O O . PHE A 1 254 ? 0.264 15.086 14.944 1.00 79.19 254 PHE A O 1
ATOM 2008 N N . SER A 1 255 ? -1.913 14.782 15.351 1.00 78.94 255 SER A N 1
ATOM 2009 C CA . SER A 1 255 ? -2.048 13.675 14.391 1.00 78.94 255 SER A CA 1
ATOM 2010 C C . SER A 1 255 ? -1.660 14.085 12.968 1.00 78.94 255 SER A C 1
ATOM 2012 O O . SER A 1 255 ? -0.993 13.321 12.272 1.00 78.94 255 SER A O 1
ATOM 2014 N N . PHE A 1 256 ? -2.037 15.296 12.550 1.00 83.00 256 PHE A N 1
ATOM 2015 C CA . PHE A 1 256 ? -1.672 15.828 11.241 1.00 83.00 256 PHE A CA 1
ATOM 2016 C C . PHE A 1 256 ? -0.162 16.075 11.105 1.00 83.00 256 PHE A C 1
ATOM 2018 O O . PHE A 1 256 ? 0.433 15.669 10.106 1.00 83.00 256 PHE A O 1
ATOM 2025 N N . VAL A 1 257 ? 0.467 16.688 12.114 1.00 83.31 257 VAL A N 1
ATOM 2026 C CA . VAL A 1 257 ? 1.922 16.902 12.155 1.00 83.31 257 VAL A CA 1
ATOM 2027 C C . VAL A 1 257 ? 2.648 15.564 12.115 1.00 83.31 257 VAL A C 1
ATOM 2029 O O . VAL A 1 257 ? 3.513 15.384 11.270 1.00 83.31 257 VAL A O 1
ATOM 2032 N N . MET A 1 258 ? 2.246 14.592 12.935 1.00 86.00 258 MET A N 1
ATOM 2033 C CA . MET A 1 258 ? 2.862 13.261 12.961 1.00 86.00 258 MET A CA 1
ATOM 2034 C C . MET A 1 258 ? 2.776 12.564 11.598 1.00 86.00 258 MET A C 1
ATOM 2036 O O . MET A 1 258 ? 3.782 12.054 11.106 1.00 86.00 258 MET A O 1
ATOM 2040 N N . LEU A 1 259 ? 1.606 12.582 10.951 1.00 87.50 259 LEU A N 1
ATOM 2041 C CA . LEU A 1 259 ? 1.431 11.996 9.620 1.00 87.50 259 LEU A CA 1
ATOM 2042 C C . LEU A 1 259 ? 2.278 12.715 8.560 1.00 87.50 259 LEU A C 1
ATOM 2044 O O . LEU A 1 259 ? 2.916 12.062 7.732 1.00 87.50 259 LEU A O 1
ATOM 2048 N N . SER A 1 260 ? 2.306 14.048 8.596 1.00 88.62 260 SER A N 1
ATOM 2049 C CA . SER A 1 260 ? 3.060 14.870 7.642 1.00 88.62 260 SER A CA 1
ATOM 2050 C C . SER A 1 260 ? 4.566 14.687 7.814 1.00 88.62 260 SER A C 1
ATOM 2052 O O . SER A 1 260 ? 5.275 14.494 6.832 1.00 88.62 260 SER A O 1
ATOM 2054 N N . SER A 1 261 ? 5.053 14.670 9.056 1.00 89.81 261 SER A N 1
ATOM 2055 C CA . SER A 1 261 ? 6.451 14.411 9.401 1.00 89.81 261 SER A CA 1
ATOM 2056 C C . SER A 1 261 ? 6.889 13.016 8.968 1.00 89.81 261 SER A C 1
ATOM 2058 O O . SER A 1 261 ? 7.947 12.872 8.364 1.00 89.81 261 SER A O 1
ATOM 2060 N N . LEU A 1 262 ? 6.067 11.991 9.206 1.00 90.44 262 LEU A N 1
ATOM 2061 C CA . LEU A 1 262 ? 6.370 10.636 8.750 1.00 90.44 262 LEU A CA 1
ATOM 2062 C C . LEU A 1 262 ? 6.409 10.556 7.217 1.00 90.44 262 LEU A C 1
ATOM 2064 O O . LEU A 1 262 ? 7.341 9.990 6.651 1.00 90.44 262 LEU A O 1
ATOM 2068 N N . SER A 1 263 ? 5.431 11.163 6.541 1.00 91.56 263 SER A N 1
ATOM 2069 C CA . SER A 1 263 ? 5.372 11.203 5.074 1.00 91.56 263 SER A CA 1
ATOM 2070 C C . SER A 1 263 ? 6.575 11.940 4.477 1.00 91.56 263 SER A C 1
ATOM 2072 O O . SER A 1 263 ? 7.138 11.498 3.474 1.00 91.56 263 SER A O 1
ATOM 2074 N N . LEU A 1 264 ? 7.012 13.026 5.120 1.00 92.69 264 LEU A N 1
ATOM 2075 C CA . LEU A 1 264 ? 8.213 13.763 4.742 1.00 92.69 264 LEU A CA 1
ATOM 2076 C C . LEU A 1 264 ? 9.479 12.930 4.959 1.00 92.69 264 LEU A C 1
ATOM 2078 O O . LEU A 1 264 ? 10.314 12.890 4.063 1.00 92.69 264 LEU A O 1
ATOM 2082 N N . CYS A 1 265 ? 9.590 12.211 6.080 1.00 93.44 265 CYS A N 1
ATOM 2083 C CA . CYS A 1 265 ? 10.701 11.294 6.344 1.00 93.44 265 CYS A CA 1
ATOM 2084 C C . CYS A 1 265 ? 10.846 10.256 5.224 1.00 93.44 265 CYS A C 1
ATOM 2086 O O . CYS A 1 265 ? 11.910 10.136 4.624 1.00 93.44 265 CYS A O 1
ATOM 2088 N N . TYR A 1 266 ? 9.759 9.564 4.871 1.00 91.94 266 TYR A N 1
ATOM 2089 C CA . TYR A 1 266 ? 9.774 8.576 3.788 1.00 91.94 266 TYR A CA 1
ATOM 2090 C C . TYR A 1 266 ? 10.053 9.189 2.419 1.00 91.94 266 TYR A C 1
ATOM 2092 O O . TYR A 1 266 ? 10.750 8.584 1.607 1.00 91.94 266 TYR A O 1
ATOM 2100 N N . THR A 1 267 ? 9.541 10.393 2.166 1.00 92.50 267 THR A N 1
ATOM 2101 C CA . THR A 1 267 ? 9.825 11.117 0.924 1.00 92.50 267 THR A CA 1
ATOM 2102 C C . THR A 1 267 ? 11.306 11.470 0.833 1.00 92.50 267 THR A C 1
ATOM 2104 O O . THR A 1 267 ? 11.915 11.233 -0.204 1.00 92.50 267 THR A O 1
ATOM 2107 N N . LEU A 1 268 ? 11.911 11.959 1.917 1.00 93.31 268 LEU A N 1
ATOM 2108 C CA . LEU A 1 268 ? 13.341 12.260 1.977 1.00 93.31 268 LEU A CA 1
ATOM 2109 C C . LEU A 1 268 ? 14.190 11.001 1.828 1.00 93.31 268 LEU A C 1
ATOM 2111 O O . LEU A 1 268 ? 15.087 10.989 0.995 1.00 93.31 268 LEU A O 1
ATOM 2115 N N . LEU A 1 269 ? 13.863 9.916 2.532 1.00 93.44 269 LEU A N 1
ATOM 2116 C CA . LEU A 1 269 ? 14.554 8.636 2.357 1.00 93.44 269 LEU A CA 1
ATOM 2117 C C . LEU A 1 269 ? 14.466 8.132 0.912 1.00 93.44 269 LEU A C 1
ATOM 2119 O O . LEU A 1 269 ? 15.457 7.640 0.383 1.00 93.44 269 LEU A O 1
ATOM 2123 N N . ALA A 1 270 ? 13.319 8.293 0.248 1.00 91.62 270 ALA A N 1
ATOM 2124 C CA . ALA A 1 270 ? 13.181 7.953 -1.164 1.00 91.62 270 ALA A CA 1
ATOM 2125 C C . ALA A 1 270 ? 14.026 8.864 -2.075 1.00 91.62 270 ALA A C 1
ATOM 2127 O O . ALA A 1 270 ? 14.591 8.372 -3.050 1.00 91.62 270 ALA A O 1
ATOM 2128 N N . LEU A 1 271 ? 14.116 10.167 -1.777 1.00 92.25 271 LEU A N 1
ATOM 2129 C CA . LEU A 1 271 ? 14.944 11.130 -2.520 1.00 92.25 271 LEU A CA 1
ATOM 2130 C C . LEU A 1 271 ? 16.429 10.794 -2.403 1.00 92.25 271 LEU A C 1
ATOM 2132 O O . LEU A 1 271 ? 17.106 10.701 -3.426 1.00 92.25 271 LEU A O 1
ATOM 2136 N N . ILE A 1 272 ? 16.892 10.535 -1.182 1.00 93.44 272 ILE A N 1
ATOM 2137 C CA . ILE A 1 272 ? 18.259 10.109 -0.872 1.00 93.44 272 ILE A CA 1
ATOM 2138 C C . ILE A 1 272 ? 18.549 8.787 -1.604 1.00 93.44 272 ILE A C 1
ATOM 2140 O O . ILE A 1 272 ? 19.414 8.730 -2.468 1.00 93.44 272 ILE A O 1
ATOM 2144 N N . HIS A 1 273 ? 17.716 7.757 -1.414 1.00 91.44 273 HIS A N 1
ATOM 2145 C CA . HIS A 1 273 ? 17.890 6.448 -2.060 1.00 91.44 273 HIS A CA 1
ATOM 2146 C C . HIS A 1 273 ? 17.921 6.502 -3.600 1.00 91.44 273 HIS A C 1
ATOM 2148 O O . HIS A 1 273 ? 18.467 5.604 -4.234 1.00 91.44 273 HIS A O 1
ATOM 2154 N N . LYS A 1 274 ? 17.307 7.505 -4.244 1.00 90.00 274 LYS A N 1
ATOM 2155 C CA . LYS A 1 274 ? 17.374 7.673 -5.710 1.00 90.00 274 LYS A CA 1
ATOM 2156 C C . LYS A 1 274 ? 18.445 8.668 -6.167 1.00 90.00 274 LYS A C 1
ATOM 2158 O O . LYS A 1 274 ? 18.453 9.020 -7.345 1.00 90.00 274 LYS A O 1
ATOM 2163 N N . GLY A 1 275 ? 19.304 9.147 -5.268 1.00 89.19 275 GLY A N 1
ATOM 2164 C CA . GLY A 1 275 ? 20.367 10.102 -5.580 1.00 89.19 275 GLY A CA 1
ATOM 2165 C C . GLY A 1 275 ? 19.827 11.440 -6.078 1.00 89.19 275 GLY A C 1
ATOM 2166 O O . GLY A 1 275 ? 20.457 12.086 -6.910 1.00 89.19 275 GLY A O 1
ATOM 2167 N N . PHE A 1 276 ? 18.641 11.851 -5.611 1.00 89.44 276 PHE A N 1
ATOM 2168 C CA . PHE A 1 276 ? 17.931 13.025 -6.125 1.00 89.44 276 PHE A CA 1
ATOM 2169 C C . PHE A 1 276 ? 18.778 14.304 -6.107 1.00 89.44 276 PHE A C 1
ATOM 2171 O O . PHE A 1 276 ? 18.686 15.118 -7.019 1.00 89.44 276 PHE A O 1
ATOM 2178 N N . PHE A 1 277 ? 19.618 14.469 -5.087 1.00 86.88 277 PHE A N 1
ATOM 2179 C CA . PHE A 1 277 ? 20.475 15.644 -4.923 1.00 86.88 277 PHE A CA 1
ATOM 2180 C C . PHE A 1 277 ? 21.679 15.676 -5.880 1.00 86.88 277 PHE A C 1
ATOM 2182 O O . PHE A 1 277 ? 22.388 16.676 -5.928 1.00 86.88 277 PHE A O 1
ATOM 2189 N N . HIS A 1 278 ? 21.889 14.610 -6.656 1.00 85.06 278 HIS A N 1
ATOM 2190 C CA . HIS A 1 278 ? 23.008 14.451 -7.588 1.00 85.06 278 HIS A CA 1
ATOM 2191 C C . HIS A 1 278 ? 22.569 14.339 -9.053 1.00 85.06 278 HIS A C 1
ATOM 2193 O O . HIS A 1 278 ? 23.411 14.226 -9.938 1.00 85.06 278 HIS A O 1
ATOM 2199 N N . ILE A 1 279 ? 21.263 14.371 -9.321 1.00 83.38 279 ILE A N 1
ATOM 2200 C CA . ILE A 1 279 ? 20.705 14.336 -10.676 1.00 83.38 279 ILE A CA 1
ATOM 2201 C C . ILE A 1 279 ? 20.205 15.713 -11.099 1.00 83.38 279 ILE A C 1
ATOM 2203 O O . ILE A 1 279 ? 19.745 16.512 -10.282 1.00 83.38 279 ILE A O 1
ATOM 2207 N N . GLU A 1 280 ? 20.213 15.972 -12.403 1.00 81.31 280 GLU A N 1
ATOM 2208 C CA . GLU A 1 280 ? 19.566 17.162 -12.946 1.00 81.31 280 GLU A CA 1
ATOM 2209 C C . GLU A 1 280 ? 18.048 17.109 -12.728 1.00 81.31 280 GLU A C 1
ATOM 2211 O O . GLU A 1 280 ? 17.382 16.093 -12.974 1.00 81.31 280 GLU A O 1
ATOM 2216 N N . LEU A 1 281 ? 17.480 18.234 -12.286 1.00 81.56 281 LEU A N 1
ATOM 2217 C CA . LEU A 1 281 ? 16.038 18.383 -12.129 1.00 81.56 281 LEU A CA 1
ATOM 2218 C C . LEU A 1 281 ? 15.361 18.268 -13.495 1.00 81.56 281 LEU A C 1
ATOM 2220 O O . LEU A 1 281 ? 15.409 19.175 -14.321 1.00 81.56 281 LEU A O 1
ATOM 2224 N N . SER A 1 282 ? 14.685 17.144 -13.715 1.00 80.25 282 SER A N 1
ATOM 2225 C CA . SER A 1 282 ? 13.940 16.885 -14.939 1.00 80.25 282 SER A CA 1
ATOM 2226 C C . SER A 1 282 ? 12.539 16.396 -14.624 1.00 80.25 282 SER A C 1
ATOM 2228 O O . SER A 1 282 ? 12.355 15.465 -13.840 1.00 80.25 282 SER A O 1
ATOM 2230 N N . ILE A 1 283 ? 11.552 16.947 -15.334 1.00 76.06 283 ILE A N 1
ATOM 2231 C CA . ILE A 1 283 ? 10.161 16.471 -15.303 1.00 76.06 283 ILE A CA 1
ATOM 2232 C C . ILE A 1 283 ? 10.081 14.994 -15.715 1.00 76.06 283 ILE A C 1
ATOM 2234 O O . ILE A 1 283 ? 9.142 14.312 -15.334 1.00 76.06 283 ILE A O 1
ATOM 2238 N N . LYS A 1 284 ? 11.075 14.450 -16.430 1.00 75.50 284 LYS A N 1
ATOM 2239 C CA . LYS A 1 284 ? 11.124 13.018 -16.768 1.00 75.50 284 LYS A CA 1
ATOM 2240 C C . LYS A 1 284 ? 11.313 12.124 -15.539 1.00 75.50 284 LYS A C 1
ATOM 2242 O O . LYS A 1 284 ? 10.882 10.970 -15.549 1.00 75.50 284 LYS A O 1
ATOM 2247 N N . ASN A 1 285 ? 11.926 12.639 -14.472 1.00 78.81 285 ASN A N 1
ATOM 2248 C CA . ASN A 1 285 ? 12.111 11.880 -13.248 1.00 78.81 285 ASN A CA 1
ATOM 2249 C C . ASN A 1 285 ? 10.917 12.068 -12.313 1.00 78.81 285 ASN A C 1
ATOM 2251 O O . ASN A 1 285 ? 10.764 13.104 -11.669 1.00 78.81 285 ASN A O 1
ATOM 2255 N N . SER A 1 286 ? 10.108 11.017 -12.178 1.00 80.50 286 SER A N 1
ATOM 2256 C CA . SER A 1 286 ? 8.929 11.015 -11.304 1.00 80.50 286 SER A CA 1
ATOM 2257 C C . SER A 1 286 ? 9.183 11.418 -9.853 1.00 80.50 286 SER A C 1
ATOM 2259 O O . SER A 1 286 ? 8.262 11.903 -9.199 1.00 80.50 286 SER A O 1
ATOM 2261 N N . ILE A 1 287 ? 10.409 11.260 -9.346 1.00 83.25 287 ILE A N 1
ATOM 2262 C CA . ILE A 1 287 ? 10.696 11.603 -7.956 1.00 83.25 287 ILE A CA 1
ATOM 2263 C C . ILE A 1 287 ? 10.608 13.115 -7.686 1.00 83.25 287 ILE A C 1
ATOM 2265 O O . ILE A 1 287 ? 10.286 13.520 -6.572 1.00 83.25 287 ILE A O 1
ATOM 2269 N N . THR A 1 288 ? 10.775 13.946 -8.722 1.00 82.25 288 THR A N 1
ATOM 2270 C CA . THR A 1 288 ? 10.587 15.405 -8.635 1.00 82.25 288 THR A CA 1
ATOM 2271 C C . THR A 1 288 ? 9.175 15.799 -8.195 1.00 82.25 288 THR A C 1
ATOM 2273 O O . THR A 1 288 ? 9.000 16.870 -7.622 1.00 82.25 288 THR A O 1
ATOM 2276 N N . LEU A 1 289 ? 8.169 14.939 -8.410 1.00 84.31 289 LEU A N 1
ATOM 2277 C CA . LEU A 1 289 ? 6.782 15.211 -8.026 1.00 84.31 289 LEU A CA 1
ATOM 2278 C C . LEU A 1 289 ? 6.442 14.792 -6.594 1.00 84.31 289 LEU A C 1
ATOM 2280 O O . LEU A 1 289 ? 5.384 15.176 -6.101 1.00 84.31 289 LEU A O 1
ATOM 2284 N N . TYR A 1 290 ? 7.313 14.056 -5.899 1.00 89.00 290 TYR A N 1
ATOM 2285 C CA . TYR A 1 290 ? 6.980 13.525 -4.574 1.00 89.00 290 TYR A CA 1
ATOM 2286 C C . TYR A 1 290 ? 6.790 14.662 -3.559 1.00 89.00 290 TYR A C 1
ATOM 2288 O O . TYR A 1 290 ? 5.792 14.685 -2.840 1.00 89.00 290 TYR A O 1
ATOM 2296 N N . LEU A 1 291 ? 7.699 15.646 -3.550 1.00 89.69 291 LEU A N 1
ATOM 2297 C CA . LEU A 1 291 ? 7.592 16.826 -2.686 1.00 89.69 291 LEU A CA 1
ATOM 2298 C C . LEU A 1 291 ? 6.402 17.727 -3.055 1.00 89.69 291 LEU A C 1
ATOM 2300 O O . LEU A 1 291 ? 5.634 18.043 -2.151 1.00 89.69 291 LEU A O 1
ATOM 2304 N N . PRO A 1 292 ? 6.170 18.105 -4.331 1.00 89.75 292 PRO A N 1
ATOM 2305 C CA . PRO A 1 292 ? 4.958 18.825 -4.722 1.00 89.75 292 PRO A CA 1
ATOM 2306 C C . PRO A 1 292 ? 3.660 18.134 -4.297 1.00 89.75 292 PRO A C 1
ATOM 2308 O O . PRO A 1 292 ? 2.769 18.796 -3.767 1.00 89.75 292 PRO A O 1
ATOM 2311 N N . ILE A 1 293 ? 3.552 16.811 -4.476 1.00 88.19 293 ILE A N 1
ATOM 2312 C CA . ILE A 1 293 ? 2.374 16.038 -4.054 1.00 88.19 293 ILE A CA 1
ATOM 2313 C C . ILE A 1 293 ? 2.226 16.077 -2.532 1.00 88.19 293 ILE A C 1
ATOM 2315 O O . ILE A 1 293 ? 1.124 16.302 -2.033 1.00 88.19 293 ILE A O 1
ATOM 2319 N N . LEU A 1 294 ? 3.322 15.905 -1.790 1.00 90.50 294 LEU A N 1
ATOM 2320 C CA . LEU A 1 294 ? 3.303 15.987 -0.333 1.00 90.50 294 LEU A CA 1
ATOM 2321 C C . LEU A 1 294 ? 2.898 17.386 0.147 1.00 90.50 294 LEU A C 1
ATOM 2323 O O . LEU A 1 294 ? 2.041 17.502 1.019 1.00 90.50 294 LEU A O 1
ATOM 2327 N N . PHE A 1 295 ? 3.455 18.449 -0.433 1.00 91.38 295 PHE A N 1
ATOM 2328 C CA . PHE A 1 295 ? 3.092 19.822 -0.084 1.00 91.38 295 PHE A CA 1
ATOM 2329 C C . PHE A 1 295 ? 1.641 20.134 -0.425 1.00 91.38 295 PHE A C 1
ATOM 2331 O O . PHE A 1 295 ? 0.958 20.748 0.390 1.00 91.38 295 PHE A O 1
ATOM 2338 N N . LEU A 1 296 ? 1.144 19.665 -1.571 1.00 89.62 296 LEU A N 1
ATOM 2339 C CA . LEU A 1 296 ? -0.267 19.780 -1.921 1.00 89.62 296 LEU A CA 1
ATOM 2340 C C . LEU A 1 296 ? -1.145 19.043 -0.903 1.00 89.62 296 LEU A C 1
ATOM 2342 O O . LEU A 1 296 ? -2.137 19.600 -0.445 1.00 89.62 296 LEU A O 1
ATOM 2346 N N . ALA A 1 297 ? -0.774 17.825 -0.505 1.00 86.12 297 ALA A N 1
ATOM 2347 C CA . ALA A 1 297 ? -1.509 17.055 0.495 1.00 86.12 297 ALA A CA 1
ATOM 2348 C C . ALA A 1 297 ? -1.514 17.746 1.869 1.00 86.12 297 ALA A C 1
ATOM 2350 O O . ALA A 1 297 ? -2.560 17.827 2.513 1.00 86.12 297 ALA A O 1
ATOM 2351 N N . VAL A 1 298 ? -0.372 18.296 2.295 1.00 88.69 298 VAL A N 1
ATOM 2352 C CA . VAL A 1 298 ? -0.252 19.072 3.538 1.00 88.69 298 VAL A CA 1
ATOM 2353 C C . VAL A 1 298 ? -1.097 20.344 3.457 1.00 88.69 298 VAL A C 1
ATOM 2355 O O . VAL A 1 298 ? -1.847 20.645 4.384 1.00 88.69 298 VAL A O 1
ATOM 2358 N N . TRP A 1 299 ? -1.030 21.071 2.342 1.00 88.62 299 TRP A N 1
ATOM 2359 C CA . TRP A 1 299 ? -1.813 22.283 2.118 1.00 88.62 299 TRP A CA 1
ATOM 2360 C C . TRP A 1 299 ? -3.319 22.006 2.109 1.00 88.62 299 TRP A C 1
ATOM 2362 O O . TRP A 1 299 ? -4.075 22.711 2.774 1.00 88.62 299 TRP A O 1
ATOM 2372 N N . LEU A 1 300 ? -3.772 20.952 1.426 1.00 84.00 300 LEU A N 1
ATOM 2373 C CA . LEU A 1 300 ? -5.173 20.526 1.458 1.00 84.00 300 LEU A CA 1
ATOM 2374 C C . LEU A 1 300 ? -5.599 20.130 2.878 1.00 84.00 300 LEU A C 1
ATOM 2376 O O . LEU A 1 300 ? -6.669 20.528 3.333 1.00 84.00 300 LEU A O 1
ATOM 2380 N N . GLY A 1 301 ? -4.751 19.396 3.601 1.00 80.38 301 GLY A N 1
ATOM 2381 C CA . GLY A 1 301 ? -5.025 18.971 4.973 1.00 80.38 301 GLY A CA 1
ATOM 2382 C C . GLY A 1 301 ? -5.159 20.128 5.968 1.00 80.38 301 GLY A C 1
ATOM 2383 O O . GLY A 1 301 ? -5.973 20.039 6.886 1.00 80.38 301 GLY A O 1
ATOM 2384 N N . THR A 1 302 ? -4.419 21.224 5.776 1.00 82.38 302 THR A N 1
ATOM 2385 C CA . THR A 1 302 ? -4.530 22.431 6.616 1.00 82.38 302 THR A CA 1
ATOM 2386 C C . THR A 1 302 ? -5.627 23.392 6.158 1.00 82.38 302 THR A C 1
ATOM 2388 O O . THR A 1 302 ? -6.190 24.106 6.988 1.00 82.38 302 THR A O 1
ATOM 2391 N N . SER A 1 303 ? -5.957 23.409 4.863 1.00 78.06 303 SER A N 1
ATOM 2392 C CA . SER A 1 303 ? -6.924 24.350 4.275 1.00 78.06 303 SER A CA 1
ATOM 2393 C C . SER A 1 303 ? -8.380 23.891 4.393 1.00 78.06 303 SER A C 1
ATOM 2395 O O . SER A 1 303 ? -9.296 24.716 4.361 1.00 78.06 303 SER A O 1
ATOM 2397 N N . ILE A 1 304 ? -8.633 22.588 4.546 1.00 68.56 304 ILE A N 1
ATOM 2398 C CA . ILE A 1 304 ? -9.991 22.050 4.700 1.00 68.56 304 ILE A CA 1
ATOM 2399 C C . ILE A 1 304 ? -10.442 22.225 6.159 1.00 68.56 304 ILE A C 1
ATOM 2401 O O . ILE A 1 304 ? -10.171 21.406 7.034 1.00 68.56 304 ILE A O 1
ATOM 2405 N N . THR A 1 305 ? -11.159 23.319 6.422 1.00 58.47 305 THR A N 1
ATOM 2406 C CA . THR A 1 305 ? -11.628 23.711 7.766 1.00 58.47 305 THR A CA 1
ATOM 2407 C C . THR A 1 305 ? -12.949 23.058 8.194 1.00 58.47 305 THR A C 1
ATOM 2409 O O . THR A 1 305 ? -13.314 23.135 9.367 1.00 58.47 305 THR A O 1
ATOM 2412 N N . GLN A 1 306 ? -13.664 22.387 7.283 1.00 55.16 306 GLN A N 1
ATOM 2413 C CA . GLN A 1 306 ? -14.954 21.736 7.544 1.00 55.16 306 GLN A CA 1
ATOM 2414 C C . GLN A 1 306 ? -14.974 20.313 6.963 1.00 55.16 306 GLN A C 1
ATOM 2416 O O . GLN A 1 306 ? -14.583 20.130 5.806 1.00 55.16 306 GLN A O 1
ATOM 2421 N N . PRO A 1 307 ? -15.459 19.295 7.702 1.00 56.03 307 PRO A N 1
ATOM 2422 C CA . PRO A 1 307 ? -15.671 17.974 7.133 1.00 56.03 307 PRO A CA 1
ATOM 2423 C C . PRO A 1 307 ? -16.746 18.078 6.045 1.00 56.03 307 PRO A C 1
ATOM 2425 O O . PRO A 1 307 ? -17.920 18.291 6.333 1.00 56.03 307 PRO A O 1
ATOM 2428 N N . TRP A 1 308 ? -16.354 17.892 4.785 1.00 53.81 308 TRP A N 1
ATOM 2429 C CA . TRP A 1 308 ? -17.245 17.903 3.614 1.00 53.81 308 TRP A CA 1
ATOM 2430 C C . TRP A 1 308 ? -18.363 16.836 3.655 1.00 53.81 308 TRP A C 1
ATOM 2432 O O . TRP A 1 308 ? -19.235 16.800 2.794 1.00 53.81 308 TRP A O 1
ATOM 2442 N N . LEU A 1 309 ? -18.362 15.953 4.657 1.00 55.91 309 LEU A N 1
ATOM 2443 C CA . LEU A 1 309 ? -19.237 14.789 4.763 1.00 55.91 309 LEU A CA 1
ATOM 2444 C C . LEU A 1 309 ? -20.130 14.878 6.012 1.00 55.91 309 LEU A C 1
ATOM 2446 O O . LEU A 1 309 ? -20.076 14.026 6.890 1.00 55.91 309 LEU A O 1
ATOM 2450 N N . ASN A 1 310 ? -21.000 15.891 6.074 1.00 47.19 310 ASN A N 1
ATOM 2451 C CA . ASN A 1 310 ? -22.059 15.987 7.096 1.00 47.19 310 ASN A CA 1
ATOM 2452 C C . ASN A 1 310 ? -23.282 15.090 6.814 1.00 47.19 310 ASN A C 1
ATOM 2454 O O . ASN A 1 310 ? -24.254 15.101 7.571 1.00 47.19 310 ASN A O 1
ATOM 2458 N N . SER A 1 311 ? -23.276 14.280 5.749 1.00 51.81 311 SER A N 1
ATOM 2459 C CA . SER A 1 311 ? -24.397 13.377 5.488 1.00 51.81 311 SER A CA 1
ATOM 2460 C C . SER A 1 311 ? -24.251 12.089 6.300 1.00 51.81 311 SER A C 1
ATOM 2462 O O . SER A 1 311 ? -23.510 11.182 5.922 1.00 51.81 311 SER A O 1
ATOM 2464 N N . SER A 1 312 ? -25.028 11.968 7.378 1.00 48.28 312 SER A N 1
ATOM 2465 C CA . SER A 1 312 ? -25.175 10.740 8.176 1.00 48.28 312 SER A CA 1
ATOM 2466 C C . SER A 1 312 ? -25.924 9.603 7.458 1.00 48.28 312 SER A C 1
ATOM 2468 O O . SER A 1 312 ? -26.499 8.721 8.094 1.00 48.28 312 SER A O 1
ATOM 2470 N N . ASN A 1 313 ? -25.921 9.606 6.124 1.00 50.62 313 ASN A N 1
ATOM 2471 C CA . ASN A 1 313 ? -26.562 8.570 5.339 1.00 50.62 313 ASN A CA 1
ATOM 2472 C C . ASN A 1 313 ? -25.746 7.288 5.468 1.00 50.62 313 ASN A C 1
ATOM 2474 O O . ASN A 1 313 ? -24.755 7.101 4.761 1.00 50.62 313 ASN A O 1
ATOM 2478 N N . SER A 1 314 ? -26.199 6.400 6.357 1.00 51.03 314 SER A N 1
ATOM 2479 C CA . SER A 1 314 ? -25.834 4.988 6.354 1.00 51.03 314 SER A CA 1
ATOM 2480 C C . SER A 1 314 ? -25.988 4.488 4.923 1.00 51.03 314 SER A C 1
ATOM 2482 O O . SER A 1 314 ? -27.104 4.350 4.415 1.00 51.03 314 SER A O 1
ATOM 2484 N N . ALA A 1 315 ? -24.873 4.319 4.218 1.00 51.66 315 ALA A N 1
ATOM 2485 C CA . ALA A 1 315 ? -24.894 3.779 2.876 1.00 51.66 315 ALA A CA 1
ATOM 2486 C C . ALA A 1 315 ? -25.432 2.346 2.974 1.00 51.66 315 ALA A C 1
ATOM 2488 O O . ALA A 1 315 ? -24.713 1.444 3.383 1.00 51.66 315 ALA A O 1
ATOM 2489 N N . GLY A 1 316 ? -26.721 2.151 2.684 1.00 57.28 316 GLY A N 1
ATOM 2490 C CA . GLY A 1 316 ? -27.323 0.822 2.684 1.00 57.28 316 GLY A CA 1
ATOM 2491 C C . GLY A 1 316 ? -26.684 -0.069 1.618 1.00 57.28 316 GLY A C 1
ATOM 2492 O O . GLY A 1 316 ? -26.161 0.434 0.620 1.00 57.28 316 GLY A O 1
ATOM 2493 N N . ASN A 1 317 ? -26.791 -1.390 1.794 1.00 61.12 317 ASN A N 1
ATOM 2494 C CA . ASN A 1 317 ? -26.227 -2.423 0.908 1.00 61.12 317 ASN A CA 1
ATOM 2495 C C . ASN A 1 317 ? -26.478 -2.185 -0.596 1.00 61.12 317 ASN A C 1
ATOM 2497 O O . ASN A 1 317 ? -25.651 -2.564 -1.421 1.00 61.12 317 ASN A O 1
ATOM 2501 N N . LYS A 1 318 ? -27.572 -1.501 -0.967 1.00 64.06 318 LYS A N 1
ATOM 2502 C CA . LYS A 1 318 ? -27.876 -1.122 -2.360 1.00 64.06 318 LYS A CA 1
ATOM 2503 C C . LYS A 1 318 ? -26.767 -0.287 -3.023 1.00 64.06 318 LYS A C 1
ATOM 2505 O O . LYS A 1 318 ? -26.540 -0.446 -4.217 1.00 64.06 318 LYS A O 1
ATOM 2510 N N . LYS A 1 319 ? -26.048 0.554 -2.270 1.00 79.31 319 LYS A N 1
ATOM 2511 C CA . LYS A 1 319 ? -24.965 1.395 -2.812 1.00 79.31 319 LYS A CA 1
ATOM 2512 C C . LYS A 1 319 ? -23.694 0.603 -3.127 1.00 79.31 319 LYS A C 1
ATOM 2514 O O . LYS A 1 319 ? -23.002 0.942 -4.076 1.00 79.31 319 LYS A O 1
ATOM 2519 N N . ILE A 1 320 ? -23.394 -0.457 -2.373 1.00 85.00 320 ILE A N 1
ATOM 2520 C CA . ILE A 1 320 ? -22.193 -1.278 -2.611 1.00 85.00 320 ILE A CA 1
ATOM 2521 C C . ILE A 1 320 ? -22.335 -2.054 -3.922 1.00 85.00 320 ILE A C 1
ATOM 2523 O O . ILE A 1 320 ? -21.420 -2.034 -4.736 1.00 85.00 320 ILE A O 1
ATOM 2527 N N . TRP A 1 321 ? -23.496 -2.660 -4.178 1.00 87.19 321 TRP A N 1
ATOM 2528 C CA . TRP A 1 321 ? -23.746 -3.359 -5.444 1.00 87.19 321 TRP A CA 1
ATOM 2529 C C . TRP A 1 321 ? -23.672 -2.433 -6.660 1.00 87.19 321 TRP A C 1
ATOM 2531 O O . TRP A 1 321 ? -23.133 -2.826 -7.688 1.00 87.19 321 TRP A O 1
ATOM 2541 N N . GLN A 1 322 ? -24.147 -1.191 -6.530 1.00 90.38 322 GLN A N 1
ATOM 2542 C CA . GLN A 1 322 ? -23.997 -0.174 -7.575 1.00 90.38 322 GLN A CA 1
ATOM 2543 C C . GLN A 1 322 ? -22.526 0.176 -7.829 1.00 90.38 322 GLN A C 1
ATOM 2545 O O . GLN A 1 322 ? -22.130 0.303 -8.984 1.00 90.38 322 GLN A O 1
ATOM 2550 N N . LEU A 1 323 ? -21.709 0.291 -6.776 1.00 89.88 323 LEU A N 1
ATOM 2551 C CA . LEU A 1 323 ? -20.268 0.520 -6.914 1.00 89.88 323 LEU A CA 1
ATOM 2552 C C . LEU A 1 323 ? -19.565 -0.665 -7.580 1.00 89.88 323 LEU A C 1
ATOM 2554 O O . LEU A 1 323 ? -18.752 -0.451 -8.472 1.00 89.88 323 LEU A O 1
ATOM 2558 N N . VAL A 1 324 ? -19.897 -1.900 -7.190 1.00 93.31 324 VAL A N 1
ATOM 2559 C CA . VAL A 1 324 ? -19.346 -3.114 -7.813 1.00 93.31 324 VAL A CA 1
ATOM 2560 C C . VAL A 1 324 ? -19.725 -3.170 -9.290 1.00 93.31 324 VAL A C 1
ATOM 2562 O O . VAL A 1 324 ? -18.841 -3.304 -10.126 1.00 93.31 324 VAL A O 1
ATOM 2565 N N . ALA A 1 325 ? -21.005 -2.990 -9.624 1.00 93.94 325 ALA A N 1
ATOM 2566 C CA . ALA A 1 325 ? -21.469 -2.992 -11.009 1.00 93.94 325 ALA A CA 1
ATOM 2567 C C . ALA A 1 325 ? -20.804 -1.881 -11.837 1.00 93.94 325 ALA A C 1
ATOM 2569 O O . ALA A 1 325 ? -20.320 -2.141 -12.936 1.00 93.94 325 ALA A O 1
ATOM 2570 N N . GLY A 1 326 ? -20.723 -0.663 -11.291 1.00 94.69 326 GLY A N 1
ATOM 2571 C CA . GLY A 1 326 ? -20.026 0.454 -11.927 1.00 94.69 326 GLY A CA 1
ATOM 2572 C C . GLY A 1 326 ? -18.548 0.150 -12.165 1.00 94.69 326 GLY A C 1
ATOM 2573 O O . GLY A 1 326 ? -18.053 0.356 -13.267 1.00 94.69 326 GLY A O 1
ATOM 2574 N N . MET A 1 327 ? -17.856 -0.417 -11.173 1.00 95.00 327 MET A N 1
ATOM 2575 C CA . MET A 1 327 ? -16.458 -0.833 -11.303 1.00 95.00 327 MET A CA 1
ATOM 2576 C C . MET A 1 327 ? -16.286 -1.917 -12.372 1.00 95.00 327 MET A C 1
ATOM 2578 O O . MET A 1 327 ? -15.380 -1.811 -13.194 1.00 95.00 327 MET A O 1
ATOM 2582 N N . THR A 1 328 ? -17.154 -2.931 -12.399 1.00 95.56 328 THR A N 1
ATOM 2583 C CA . THR A 1 328 ? -17.123 -3.996 -13.410 1.00 95.56 328 THR A CA 1
ATOM 2584 C C . THR A 1 328 ? -17.303 -3.431 -14.816 1.00 95.56 328 THR A C 1
ATOM 2586 O O . THR A 1 328 ? -16.509 -3.749 -15.699 1.00 95.56 328 THR A O 1
ATOM 2589 N N . ILE A 1 329 ? -18.291 -2.555 -15.021 1.00 97.12 329 ILE A N 1
ATOM 2590 C CA . ILE A 1 329 ? -18.515 -1.889 -16.312 1.00 97.12 329 ILE A CA 1
ATOM 2591 C C . ILE A 1 329 ? -17.284 -1.064 -16.704 1.00 97.12 329 ILE A C 1
ATOM 2593 O O . ILE A 1 329 ? -16.802 -1.190 -17.827 1.00 97.12 329 ILE A O 1
ATOM 2597 N N . CYS A 1 330 ? -16.727 -0.275 -15.782 1.00 96.88 330 CYS A N 1
ATOM 2598 C CA . CYS A 1 330 ? -15.519 0.507 -16.039 1.00 96.88 330 CYS A CA 1
ATOM 2599 C C . CYS A 1 330 ? -14.324 -0.372 -16.429 1.00 96.88 330 CYS A C 1
ATOM 2601 O O . CYS A 1 330 ? -13.620 -0.034 -17.372 1.00 96.88 330 CYS A O 1
ATOM 2603 N N . ILE A 1 331 ? -14.101 -1.500 -15.747 1.00 97.56 331 ILE A N 1
ATOM 2604 C CA . ILE A 1 331 ? -13.009 -2.432 -16.069 1.00 97.56 331 ILE A CA 1
ATOM 2605 C C . ILE A 1 331 ? -13.196 -3.035 -17.465 1.00 97.56 331 ILE A C 1
ATOM 2607 O O . ILE A 1 331 ? -12.231 -3.116 -18.221 1.00 97.56 331 ILE A O 1
ATOM 2611 N N . ILE A 1 332 ? -14.425 -3.407 -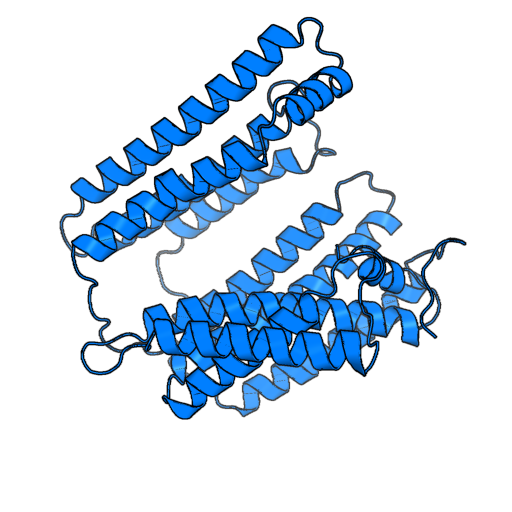17.834 1.00 97.62 332 ILE A N 1
ATOM 2612 C CA . ILE A 1 332 ? -14.732 -3.913 -19.179 1.00 97.62 332 ILE A CA 1
ATOM 2613 C C . ILE A 1 332 ? -14.441 -2.842 -20.236 1.00 97.62 332 ILE A C 1
ATOM 2615 O O . ILE A 1 332 ? -13.784 -3.133 -21.233 1.00 97.62 332 ILE A O 1
ATOM 2619 N N . LEU A 1 333 ? -14.882 -1.601 -20.011 1.00 97.31 333 LEU A N 1
ATOM 2620 C CA . LEU A 1 333 ? -14.629 -0.486 -20.929 1.00 97.31 333 LEU A CA 1
ATOM 2621 C C . LEU A 1 333 ? -13.134 -0.189 -21.066 1.00 97.31 333 LEU A C 1
ATOM 2623 O O . LEU A 1 333 ? -12.645 -0.027 -22.178 1.00 97.31 333 LEU A O 1
ATOM 2627 N N . ILE A 1 334 ? -12.402 -0.165 -19.952 1.00 96.81 334 ILE A N 1
ATOM 2628 C CA . ILE A 1 334 ? -10.945 -0.011 -19.936 1.00 96.81 334 ILE A CA 1
ATOM 2629 C C . ILE A 1 334 ? -10.286 -1.119 -20.760 1.00 96.81 334 ILE A C 1
ATOM 2631 O O . ILE A 1 334 ? -9.455 -0.819 -21.608 1.00 96.81 334 ILE A O 1
ATOM 2635 N N . ALA A 1 335 ? -10.679 -2.379 -20.561 1.00 96.69 335 ALA A N 1
ATOM 2636 C CA . ALA A 1 335 ? -10.126 -3.501 -21.312 1.00 96.69 335 ALA A CA 1
ATOM 2637 C C . ALA A 1 335 ? -10.398 -3.380 -22.820 1.00 96.69 335 ALA A C 1
ATOM 2639 O O . ALA A 1 335 ? -9.488 -3.598 -23.615 1.00 96.69 335 ALA A O 1
ATOM 2640 N N . LEU A 1 336 ? -11.615 -2.980 -23.212 1.00 96.12 336 LEU A N 1
ATOM 2641 C CA . LEU A 1 336 ? -11.965 -2.730 -24.614 1.00 96.12 336 LEU A CA 1
ATOM 2642 C C . LEU A 1 336 ? -11.103 -1.624 -25.223 1.00 96.12 336 LEU A C 1
ATOM 2644 O O . LEU A 1 336 ? -10.568 -1.798 -26.311 1.00 96.12 336 LEU A O 1
ATOM 2648 N N . ILE A 1 337 ? -10.946 -0.502 -24.519 1.00 95.56 337 ILE A N 1
ATOM 2649 C CA . ILE A 1 337 ? -10.139 0.626 -24.990 1.00 95.56 337 ILE A CA 1
ATOM 2650 C C . ILE A 1 337 ? -8.664 0.218 -25.102 1.00 95.56 337 ILE A C 1
ATOM 2652 O O . ILE A 1 337 ? -8.016 0.526 -26.100 1.00 95.56 337 ILE A O 1
ATOM 2656 N N . SER A 1 338 ? -8.132 -0.505 -24.117 1.00 94.50 338 SER A N 1
ATOM 2657 C CA . SER A 1 338 ? -6.718 -0.890 -24.072 1.00 94.50 338 SER A CA 1
ATOM 2658 C C . SER A 1 338 ? -6.267 -1.748 -25.249 1.00 94.50 338 SER A C 1
ATOM 2660 O O . SER A 1 338 ? -5.118 -1.613 -25.657 1.00 94.50 338 SER A O 1
ATOM 2662 N N . ILE A 1 339 ? -7.149 -2.564 -25.830 1.00 94.31 339 ILE A N 1
ATOM 2663 C CA . ILE A 1 339 ? -6.847 -3.365 -27.033 1.00 94.31 339 ILE A CA 1
ATOM 2664 C C . ILE A 1 339 ? -6.520 -2.482 -28.236 1.00 94.31 339 ILE A C 1
ATOM 2666 O O . ILE A 1 339 ? -5.697 -2.848 -29.065 1.00 94.31 339 ILE A O 1
ATOM 2670 N N . TYR A 1 340 ? -7.154 -1.313 -28.335 1.00 91.00 340 TYR A N 1
ATOM 2671 C CA . TYR A 1 340 ? -6.925 -0.381 -29.440 1.00 91.00 340 TYR A CA 1
ATOM 2672 C C . TYR A 1 340 ? -5.754 0.570 -29.193 1.00 91.00 340 TYR A C 1
ATOM 2674 O O . TYR A 1 340 ? -5.274 1.205 -30.127 1.00 91.00 340 TYR A O 1
ATOM 2682 N N . ILE A 1 341 ? -5.325 0.712 -27.938 1.00 88.00 341 ILE A N 1
ATOM 2683 C CA . ILE A 1 341 ? -4.286 1.667 -27.537 1.00 88.00 341 ILE A CA 1
ATOM 2684 C C . ILE A 1 341 ? -2.922 0.996 -27.416 1.00 88.00 341 ILE A C 1
ATOM 2686 O O . ILE A 1 341 ? -1.903 1.590 -27.770 1.00 88.00 341 ILE A O 1
ATOM 2690 N N . ASN A 1 342 ? -2.884 -0.222 -26.883 1.00 82.06 342 ASN A N 1
ATOM 2691 C CA . ASN A 1 342 ? -1.636 -0.924 -26.650 1.00 82.06 342 ASN A CA 1
ATOM 2692 C C . ASN A 1 342 ? -1.221 -1.658 -27.924 1.00 82.06 342 ASN A C 1
ATOM 2694 O O . ASN A 1 342 ? -1.964 -2.485 -28.438 1.00 82.06 342 ASN A O 1
ATOM 2698 N N . ASN A 1 343 ? -0.007 -1.387 -28.401 1.00 75.44 343 ASN A N 1
ATOM 2699 C CA . ASN A 1 343 ? 0.599 -2.187 -29.458 1.00 75.44 343 ASN A CA 1
ATOM 2700 C C . ASN A 1 343 ? 1.192 -3.452 -28.822 1.00 75.44 343 ASN A C 1
ATOM 2702 O O . ASN A 1 343 ? 2.165 -3.331 -28.061 1.00 75.44 343 ASN A O 1
ATOM 2706 N N . PRO A 1 344 ? 0.638 -4.649 -29.083 1.00 76.38 344 PRO A N 1
ATOM 2707 C CA . PRO A 1 344 ? 1.217 -5.876 -28.569 1.00 76.38 344 PRO A CA 1
ATOM 2708 C C . PRO A 1 344 ? 2.626 -6.055 -29.138 1.00 76.38 344 PRO A C 1
ATOM 2710 O O . PRO A 1 344 ? 2.911 -5.765 -30.297 1.00 76.38 344 PRO A O 1
ATOM 2713 N N . THR A 1 345 ? 3.526 -6.538 -28.293 1.00 75.25 345 THR A N 1
ATOM 2714 C CA . THR A 1 345 ? 4.856 -7.006 -28.709 1.00 75.25 345 THR A CA 1
ATOM 2715 C C . THR A 1 345 ? 4.862 -8.526 -28.823 1.00 75.25 345 THR A C 1
ATOM 2717 O O . THR A 1 345 ? 4.076 -9.184 -28.139 1.00 75.25 345 THR A O 1
ATOM 2720 N N . ASP A 1 346 ? 5.815 -9.103 -29.557 1.00 70.62 346 ASP A N 1
ATOM 2721 C CA . ASP A 1 346 ? 5.994 -10.566 -29.659 1.00 70.62 346 ASP A CA 1
ATOM 2722 C C . ASP A 1 346 ? 6.217 -11.254 -28.296 1.00 70.62 346 ASP A C 1
ATOM 2724 O O . ASP A 1 346 ? 6.091 -12.467 -28.161 1.00 70.62 346 ASP A O 1
ATOM 2728 N N . ARG A 1 347 ? 6.553 -10.477 -27.258 1.00 73.81 347 ARG A N 1
ATOM 2729 C CA . ARG A 1 347 ? 6.768 -10.943 -25.880 1.00 73.81 347 ARG A CA 1
ATOM 2730 C C . ARG A 1 347 ? 5.570 -10.706 -2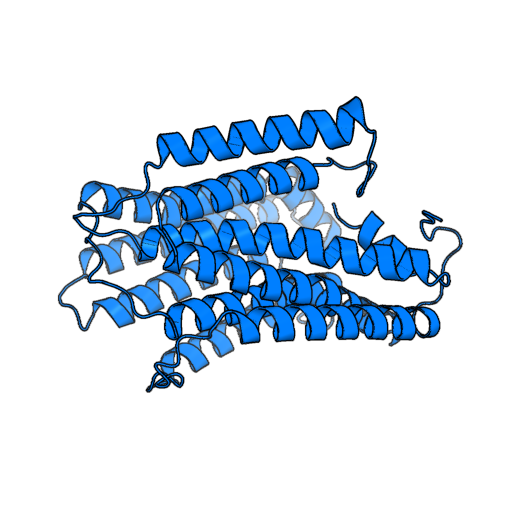4.960 1.00 73.81 347 ARG A C 1
ATOM 2732 O O . ARG A 1 347 ? 5.711 -10.817 -23.742 1.00 73.81 347 ARG A O 1
ATOM 2739 N N . THR A 1 348 ? 4.416 -10.330 -25.505 1.00 80.25 348 THR A N 1
ATOM 2740 C CA . THR A 1 348 ? 3.221 -10.073 -24.695 1.00 80.25 348 THR A CA 1
ATOM 2741 C C . THR A 1 348 ? 2.691 -11.397 -24.146 1.00 80.25 348 THR A C 1
ATOM 2743 O O . THR A 1 348 ? 2.405 -12.298 -24.933 1.00 80.25 348 THR A O 1
ATOM 2746 N N . PRO A 1 349 ? 2.566 -11.554 -22.815 1.00 79.69 349 PRO A N 1
ATOM 2747 C CA . PRO A 1 349 ? 2.065 -12.791 -22.233 1.00 79.69 349 PRO A CA 1
ATOM 2748 C C . PRO A 1 349 ? 0.645 -13.100 -22.718 1.00 79.69 349 PRO A C 1
ATOM 2750 O O . PRO A 1 349 ? -0.205 -12.210 -22.741 1.00 79.69 349 PRO A O 1
ATOM 2753 N N . GLN A 1 350 ? 0.376 -14.363 -23.044 1.00 79.62 350 GLN A N 1
ATOM 2754 C CA . GLN A 1 350 ? -0.950 -14.855 -23.422 1.00 79.62 350 GLN A CA 1
ATOM 2755 C C . GLN A 1 350 ? -1.385 -15.941 -22.439 1.00 79.62 350 GLN A C 1
ATOM 2757 O O . GLN A 1 350 ? -0.611 -16.851 -22.138 1.00 79.62 350 GLN A O 1
ATOM 2762 N N . ARG A 1 351 ? -2.609 -15.825 -21.916 1.00 79.12 351 ARG A N 1
ATOM 2763 C CA . ARG A 1 351 ? -3.229 -16.852 -21.064 1.00 79.12 351 ARG A CA 1
ATOM 2764 C C . ARG A 1 351 ? -4.272 -17.694 -21.804 1.00 79.12 351 ARG A C 1
ATOM 2766 O O . ARG A 1 351 ? -4.507 -18.827 -21.393 1.00 79.12 351 ARG A O 1
ATOM 2773 N N . PHE A 1 352 ? -4.901 -17.131 -22.835 1.00 79.50 352 PHE A N 1
ATOM 2774 C CA . PHE A 1 352 ? -6.013 -17.722 -23.583 1.00 79.50 352 PHE A CA 1
ATOM 2775 C C . PHE A 1 352 ? -5.719 -17.741 -25.069 1.00 79.50 352 PHE A C 1
ATOM 2777 O O . PHE A 1 352 ? -5.158 -16.722 -25.537 1.00 79.50 352 PHE A O 1
#